Protein AF-A0A8T4QJV4-F1 (afdb_monomer)

Sequence (319 aa):
MGSGGEEVIKILFPRILDHLSESKKRIMLTYPFVKLFMAGNLEPSIFLDDLKSFEEDLIKKGISKQEIESIKNFAFKEATNRKVFAEINSFRQKSLNSPQDWKNYWRIVGKYDKTKWYEEKEIRVYRMPNVNASVLPIVISGIKELLDELGLDFDIRNFGTHPSIIQQVNLSTMTDGKLNTSKLFLIQFDEDWRKNEKGGKQHADVVIVNQYLADSDSFWGGTIFQYGGMAISVLNQRQRNLNFIKNVAKHETAHLLGLGYHHDQINVRGYPSVRDCLTFHRCSSLIICQRCRDAIVAFWEGIQEGTGKRFFKRIRIIK

pLDDT: mean 74.78, std 21.53, range [27.23, 98.56]

Radius of gyration: 20.33 Å; Cα contacts (8 Å, |Δi|>4): 450; chains: 1; bounding box: 49×49×57 Å

Nearest PDB structures (foldseek):
  3udu-assembly2_C  TM=4.451E-01  e=4.849E+00  Campylobacter jejuni
  5suo-assembly1_A  TM=3.380E-01  e=1.490E+00  Streptococcus pneumoniae
  1efa-assembly1_B  TM=4.034E-01  e=3.272E+00  Escherichia coli

Secondary structure (DSSP, 8-state):
--SHHHHHHHHH-HHHHTTS-HHHHHHHTTSHHHHHHH-TT--GGGHHHHHHHHHHHHHHTT--HHHHHHHHHHHHHHHT-HHHHHHHHHHHHHHTS-HHHHHHHHHHHHHH-S--GGGGTEEEEEE-TTS-TTHHHHHHHHHHHHHHHHTB--EEEEEES-HHHHHHHHHHB-TTS-B-HHHHHHHHHH-GGG-GGGT----EEEEEESS-BTTBTT-SEEEEGGGTEEEEE-TGGGGG-HHHHHHHHHHHHHHHTT--S-GGG---TT----TT-TTSTT---SPPPHHHHHHHHHHHHHHHHHH----BPP-----

Structure (mmCIF, N/CA/C/O backbone):
data_AF-A0A8T4QJV4-F1
#
_entry.id   AF-A0A8T4QJV4-F1
#
loop_
_atom_site.group_PDB
_atom_site.id
_atom_site.type_symbol
_atom_site.label_atom_id
_atom_site.label_alt_id
_atom_site.label_comp_id
_atom_site.label_asym_id
_atom_site.label_entity_id
_atom_site.label_seq_id
_atom_site.pdbx_PDB_ins_code
_atom_site.Cartn_x
_atom_site.Cartn_y
_atom_site.Cartn_z
_atom_site.occupancy
_atom_site.B_iso_or_equiv
_atom_site.auth_seq_id
_atom_site.auth_comp_id
_atom_site.auth_asym_id
_atom_site.auth_atom_id
_atom_site.pdbx_PDB_model_num
ATOM 1 N N . MET A 1 1 ? -21.610 11.963 23.843 1.00 27.23 1 MET A N 1
ATOM 2 C CA . MET A 1 1 ? -21.027 11.257 22.682 1.00 27.23 1 MET A CA 1
ATOM 3 C C . MET A 1 1 ? -19.811 10.477 23.157 1.00 27.23 1 MET A C 1
ATOM 5 O O . MET A 1 1 ? -18.711 11.007 23.180 1.00 27.23 1 MET A O 1
ATOM 9 N N . GLY A 1 2 ? -20.017 9.266 23.657 1.00 41.88 2 GLY A N 1
ATOM 10 C CA . GLY A 1 2 ? -18.959 8.440 24.229 1.00 41.88 2 GLY A CA 1
ATOM 11 C C . GLY A 1 2 ? -19.473 7.015 24.329 1.00 41.88 2 GLY A C 1
ATOM 12 O O . GLY A 1 2 ? -20.570 6.815 24.836 1.00 41.88 2 GLY A O 1
ATOM 13 N N . SER A 1 3 ? -18.731 6.077 23.754 1.00 33.53 3 SER A N 1
ATOM 14 C CA . SER A 1 3 ? -18.904 4.631 23.966 1.00 33.53 3 SER A CA 1
ATOM 15 C C . SER A 1 3 ? -17.850 3.847 23.192 1.00 33.53 3 SER A C 1
ATOM 17 O O . SER A 1 3 ? -17.381 2.814 23.646 1.00 33.53 3 SER A O 1
ATOM 19 N N . GLY A 1 4 ? -17.416 4.369 22.045 1.00 32.44 4 GLY A N 1
ATOM 20 C CA . GLY A 1 4 ? -16.658 3.558 21.109 1.00 32.44 4 GLY A CA 1
ATOM 21 C C . GLY A 1 4 ? -15.177 3.341 21.415 1.00 32.44 4 GLY A C 1
ATOM 22 O O . GLY A 1 4 ? -14.707 2.206 21.442 1.00 32.44 4 GLY A O 1
ATOM 23 N N . GLY A 1 5 ? -14.439 4.418 21.689 1.00 34.28 5 GLY A N 1
ATOM 24 C CA . GLY A 1 5 ? -13.052 4.290 22.136 1.00 34.28 5 GLY A CA 1
ATOM 25 C C . GLY A 1 5 ? -12.958 3.527 23.458 1.00 34.28 5 GLY A C 1
ATOM 26 O O . GLY A 1 5 ? -11.962 2.867 23.729 1.00 34.28 5 GLY A O 1
ATOM 27 N N . GLU A 1 6 ? -13.983 3.664 24.309 1.00 39.22 6 GLU A N 1
ATOM 28 C CA . GLU A 1 6 ? -13.947 3.178 25.689 1.00 39.22 6 GLU A CA 1
ATOM 29 C C . GLU A 1 6 ? -13.985 1.658 25.695 1.00 39.22 6 GLU A C 1
ATOM 31 O O . GLU A 1 6 ? -13.280 1.022 26.463 1.00 39.22 6 GLU A O 1
ATOM 36 N N . GLU A 1 7 ? -14.722 1.088 24.748 1.00 39.59 7 GLU A N 1
ATOM 37 C CA . GLU A 1 7 ? -14.760 -0.334 24.450 1.00 39.59 7 GLU A CA 1
ATOM 38 C C . GLU A 1 7 ? -13.411 -0.845 23.910 1.00 39.59 7 GLU A C 1
ATOM 40 O O . GLU A 1 7 ? -12.923 -1.871 24.373 1.00 39.59 7 GLU A O 1
ATOM 45 N N . VAL A 1 8 ? -12.740 -0.089 23.027 1.00 38.44 8 VAL A N 1
ATOM 46 C CA . VAL A 1 8 ? -11.396 -0.432 22.516 1.00 38.44 8 VAL A CA 1
ATOM 47 C C . VAL A 1 8 ? -10.374 -0.462 23.651 1.00 38.44 8 VAL A C 1
ATOM 49 O O . VAL A 1 8 ? -9.638 -1.432 23.793 1.00 38.44 8 VAL A O 1
ATOM 52 N N . ILE A 1 9 ? -10.336 0.567 24.500 1.00 41.91 9 ILE A N 1
ATOM 53 C CA . ILE A 1 9 ? -9.366 0.636 25.601 1.00 41.91 9 ILE A CA 1
ATOM 54 C C . ILE A 1 9 ? -9.730 -0.343 26.729 1.00 41.91 9 ILE A C 1
ATOM 56 O O . ILE A 1 9 ? -8.827 -0.926 27.316 1.00 41.91 9 ILE A O 1
ATOM 60 N N . LYS A 1 10 ? -11.016 -0.616 26.996 1.00 45.62 10 LYS A N 1
ATOM 61 C CA . LYS A 1 10 ? -11.434 -1.668 27.947 1.00 45.62 10 LYS A CA 1
ATOM 62 C C . LYS A 1 10 ? -11.006 -3.062 27.488 1.00 45.62 10 LYS A C 1
ATOM 64 O O . LYS A 1 10 ? -10.631 -3.880 28.323 1.00 45.62 10 LYS A O 1
ATOM 69 N N . ILE A 1 11 ? -11.029 -3.319 26.180 1.00 41.19 11 ILE A N 1
ATOM 70 C CA . ILE A 1 11 ? -10.610 -4.597 25.591 1.00 41.19 11 ILE A CA 1
ATOM 71 C C . ILE A 1 11 ? -9.079 -4.707 25.517 1.00 41.19 11 ILE A C 1
ATOM 73 O O . ILE A 1 11 ? -8.532 -5.762 25.832 1.00 41.19 11 ILE A O 1
ATOM 77 N N . LEU A 1 12 ? -8.382 -3.635 25.126 1.00 37.91 12 LEU A N 1
ATOM 78 C CA . LEU A 1 12 ? -6.926 -3.639 24.943 1.00 37.91 12 LEU A CA 1
ATOM 79 C C . LEU A 1 12 ? -6.149 -3.442 26.258 1.00 37.91 12 LEU A C 1
ATOM 81 O O . LEU A 1 12 ? -5.058 -3.985 26.410 1.00 37.91 12 LEU A O 1
ATOM 85 N N . PHE A 1 13 ? -6.696 -2.678 27.210 1.00 44.25 13 PHE A N 1
ATOM 86 C CA . PHE A 1 13 ? -5.991 -2.189 28.402 1.00 44.25 13 PHE A CA 1
ATOM 87 C C . PHE A 1 13 ? -6.890 -2.083 29.651 1.00 44.25 13 PHE A C 1
ATOM 89 O O . PHE A 1 13 ? -7.001 -1.002 30.243 1.00 44.25 13 PHE A O 1
ATOM 96 N N . PRO A 1 14 ? -7.501 -3.189 30.114 1.00 40.31 14 PRO A N 1
ATOM 97 C CA . PRO A 1 14 ? -8.454 -3.158 31.227 1.00 40.31 14 PRO A CA 1
ATOM 98 C C . PRO A 1 14 ? -7.870 -2.539 32.508 1.00 40.31 14 PRO A C 1
ATOM 100 O O . PRO A 1 14 ? -8.552 -1.778 33.177 1.00 40.31 14 PRO A O 1
ATOM 103 N N . ARG A 1 15 ? -6.579 -2.764 32.796 1.00 37.25 15 ARG A N 1
ATOM 104 C CA . ARG A 1 15 ? -5.907 -2.260 34.010 1.00 37.25 15 ARG A CA 1
ATOM 105 C C . ARG A 1 15 ? -5.443 -0.804 33.938 1.00 37.25 15 ARG A C 1
ATOM 107 O O . ARG A 1 15 ? -5.242 -0.180 34.972 1.00 37.25 15 ARG A O 1
ATOM 114 N N . ILE A 1 16 ? -5.239 -0.256 32.738 1.00 39.28 16 ILE A N 1
ATOM 115 C CA . ILE A 1 16 ? -4.759 1.129 32.578 1.00 39.28 16 ILE A CA 1
ATOM 116 C C . ILE A 1 16 ? -5.891 2.110 32.894 1.00 39.28 16 ILE A C 1
ATOM 118 O O . ILE A 1 16 ? -5.658 3.158 33.490 1.00 39.28 16 ILE A O 1
ATOM 122 N N . LEU A 1 17 ? -7.131 1.753 32.550 1.00 42.84 17 LEU A N 1
ATOM 123 C CA . LEU A 1 17 ? -8.303 2.582 32.822 1.00 42.84 17 LEU A CA 1
ATOM 124 C C . LEU A 1 17 ? -8.592 2.725 34.319 1.00 42.84 17 LEU A C 1
ATOM 126 O O . LEU A 1 17 ? -9.020 3.797 34.742 1.00 42.84 17 LEU A O 1
ATOM 130 N N . ASP A 1 18 ? -8.312 1.702 35.121 1.00 45.84 18 ASP A N 1
ATOM 131 C CA . ASP A 1 18 ? -8.592 1.708 36.563 1.00 45.84 18 ASP A CA 1
ATOM 132 C C . ASP A 1 18 ? -7.780 2.765 37.335 1.00 45.84 18 ASP A C 1
ATOM 134 O O . ASP A 1 18 ? -8.166 3.178 38.427 1.00 45.84 18 ASP A O 1
ATOM 138 N N . HIS A 1 19 ? -6.686 3.261 36.749 1.00 42.41 19 HIS A N 1
ATOM 139 C CA . HIS A 1 19 ? -5.794 4.248 37.364 1.00 42.41 19 HIS A CA 1
ATOM 140 C C . HIS A 1 19 ? -5.949 5.673 36.807 1.00 42.41 19 HIS A C 1
ATOM 142 O O . HIS A 1 19 ? -5.195 6.573 37.183 1.00 42.41 19 HIS A O 1
ATOM 148 N N . LEU A 1 20 ? -6.915 5.907 35.914 1.00 41.66 20 LEU A N 1
ATOM 149 C CA . LEU A 1 20 ? -7.107 7.195 35.245 1.00 41.66 20 LEU A CA 1
ATOM 150 C C . LEU A 1 20 ? -8.346 7.928 35.756 1.00 41.66 20 LEU A C 1
ATOM 152 O O . LEU A 1 20 ? -9.411 7.341 35.932 1.00 41.66 20 LEU A O 1
ATOM 156 N N . SER A 1 21 ? -8.234 9.250 35.912 1.00 47.19 21 SER A N 1
ATOM 157 C CA . SER A 1 21 ? -9.405 10.106 36.118 1.00 47.19 21 SER A CA 1
ATOM 158 C C . SER A 1 21 ? -10.305 10.096 34.877 1.00 47.19 21 SER A C 1
ATOM 160 O O . SER A 1 21 ? -9.827 9.942 33.751 1.00 47.19 21 SER A O 1
ATOM 162 N N . GLU A 1 22 ? -11.607 10.324 35.052 1.00 49.34 22 GLU A N 1
ATOM 163 C CA . GLU A 1 22 ? -12.582 10.347 33.946 1.00 49.34 22 GLU A CA 1
ATOM 164 C C . GLU A 1 22 ? -12.233 11.356 32.837 1.00 49.34 22 GLU A C 1
ATOM 166 O O . GLU A 1 22 ? -12.450 11.096 31.652 1.00 49.34 22 GLU A O 1
ATOM 171 N N . SER A 1 23 ? -11.602 12.477 33.195 1.00 42.69 23 SER A N 1
ATOM 172 C CA . SER A 1 23 ? -11.056 13.444 32.237 1.00 42.69 23 SER A CA 1
ATOM 173 C C . SER A 1 23 ? -9.917 12.862 31.388 1.00 42.69 23 SER A C 1
ATOM 175 O O . SER A 1 23 ? -9.906 13.037 30.171 1.00 42.69 23 SER A O 1
ATOM 177 N N . LYS A 1 24 ? -8.994 12.103 31.995 1.00 46.38 24 LYS A N 1
ATOM 178 C CA . LYS A 1 24 ? -7.866 11.456 31.303 1.00 46.38 24 LYS A CA 1
ATOM 179 C C . LYS A 1 24 ? -8.316 10.283 30.437 1.00 46.38 24 LYS A C 1
ATOM 181 O O . LYS A 1 24 ? -7.809 10.127 29.327 1.00 46.38 24 LYS A O 1
ATOM 186 N N . LYS A 1 25 ? -9.316 9.515 30.889 1.00 50.84 25 LYS A N 1
ATOM 187 C CA . LYS A 1 25 ? -9.970 8.484 30.070 1.00 50.84 25 LYS A CA 1
ATOM 188 C C . LYS A 1 25 ? -10.553 9.106 28.808 1.00 50.84 25 LYS A C 1
ATOM 190 O O . LYS A 1 25 ? -10.167 8.711 27.717 1.00 50.84 25 LYS A O 1
ATOM 195 N N . ARG A 1 26 ? -11.390 10.146 28.927 1.00 47.00 26 ARG A N 1
ATOM 196 C CA . ARG A 1 26 ? -11.999 10.829 27.767 1.00 47.00 26 ARG A CA 1
ATOM 197 C C . ARG A 1 26 ? -10.986 11.315 26.729 1.00 47.00 26 ARG A C 1
ATOM 199 O O . ARG A 1 26 ? -11.329 11.318 25.555 1.00 47.00 26 ARG A O 1
ATOM 206 N N . ILE A 1 27 ? -9.766 11.673 27.129 1.00 42.16 27 ILE A N 1
ATOM 207 C CA . ILE A 1 27 ? -8.737 12.189 26.213 1.00 42.16 27 ILE A CA 1
ATOM 208 C C . ILE A 1 27 ? -7.831 11.080 25.642 1.00 42.16 27 ILE A C 1
ATOM 210 O O . ILE A 1 27 ? -7.452 11.136 24.476 1.00 42.16 27 ILE A O 1
ATOM 214 N N . MET A 1 28 ? -7.553 9.997 26.376 1.00 46.62 28 MET A N 1
ATOM 215 C CA . MET A 1 28 ? -6.925 8.806 25.768 1.00 46.62 28 MET A CA 1
ATOM 216 C C . MET A 1 28 ? -7.797 8.193 24.662 1.00 46.62 28 MET A C 1
ATOM 218 O O . MET A 1 28 ? -7.296 7.614 23.698 1.00 46.62 28 MET A O 1
ATOM 222 N N . LEU A 1 29 ? -9.111 8.373 24.785 1.00 44.97 29 LEU A N 1
ATOM 223 C CA . LEU A 1 29 ? -10.125 7.920 23.841 1.00 44.97 29 LEU A CA 1
ATOM 224 C C . LEU A 1 29 ? -10.244 8.798 22.584 1.00 44.97 29 LEU A C 1
ATOM 226 O O . LEU A 1 29 ? -10.903 8.387 21.629 1.00 44.97 29 LEU A O 1
ATOM 230 N N . THR A 1 30 ? -9.615 9.982 22.547 1.00 42.38 30 THR A N 1
ATOM 231 C CA . THR A 1 30 ? -9.747 10.951 21.442 1.00 42.38 30 THR A CA 1
ATOM 232 C C . THR A 1 30 ? -8.680 10.852 20.357 1.00 42.38 30 THR A C 1
ATOM 234 O O . THR A 1 30 ? -8.584 11.772 19.547 1.00 42.38 30 THR A O 1
ATOM 237 N N . TYR A 1 31 ? -8.044 9.677 20.202 1.00 42.88 31 TYR A N 1
ATOM 238 C CA . TYR A 1 31 ? -7.554 9.149 18.909 1.00 42.88 31 TYR A CA 1
ATOM 239 C C . TYR A 1 31 ? -6.035 9.164 18.566 1.00 42.88 31 TYR A C 1
ATOM 241 O O . TYR A 1 31 ? -5.654 8.357 17.719 1.00 42.88 31 TYR A O 1
ATOM 249 N N . PRO A 1 32 ? -5.110 9.920 19.196 1.00 41.62 32 PRO A N 1
ATOM 250 C CA . PRO A 1 32 ? -3.676 9.813 18.852 1.00 41.62 32 PRO A CA 1
ATOM 251 C C . PRO A 1 32 ? -2.944 8.668 19.562 1.00 41.62 32 PRO A C 1
ATOM 253 O O . PRO A 1 32 ? -1.954 8.141 19.065 1.00 41.62 32 PRO A O 1
ATOM 256 N N . PHE A 1 33 ? -3.435 8.242 20.722 1.00 40.72 33 PHE A N 1
ATOM 257 C CA . PHE A 1 33 ? -2.772 7.215 21.526 1.00 40.72 33 PHE A CA 1
ATOM 258 C C . PHE A 1 33 ? -2.895 5.815 20.938 1.00 40.72 33 PHE A C 1
ATOM 260 O O . PHE A 1 33 ? -1.927 5.065 20.899 1.00 40.72 33 PHE A O 1
ATOM 267 N N . VAL A 1 34 ? -4.074 5.481 20.416 1.00 41.53 34 VAL A N 1
ATOM 268 C CA . VAL A 1 34 ? -4.286 4.225 19.689 1.00 41.53 34 VAL A CA 1
ATOM 269 C C . VAL A 1 34 ? -3.407 4.193 18.431 1.00 41.53 34 VAL A C 1
ATOM 271 O O . VAL A 1 34 ? -2.827 3.153 18.146 1.00 41.53 34 VAL A O 1
ATOM 274 N N . LYS A 1 35 ? -3.184 5.333 17.751 1.00 40.78 35 LYS A N 1
ATOM 275 C CA . LYS A 1 35 ? -2.203 5.440 16.654 1.00 40.78 35 LYS A CA 1
ATOM 276 C C . LYS A 1 35 ? -0.762 5.171 17.118 1.00 40.78 35 LYS A C 1
ATOM 278 O O . LYS A 1 35 ? -0.072 4.404 16.459 1.00 40.78 35 LYS A O 1
ATOM 283 N N . LEU A 1 36 ? -0.334 5.727 18.256 1.00 39.09 36 LEU A N 1
ATOM 284 C CA . LEU A 1 36 ? 0.961 5.435 18.905 1.00 39.09 36 LEU A CA 1
ATOM 285 C C . LEU A 1 36 ? 1.156 3.927 19.159 1.00 39.09 36 LEU A C 1
ATOM 287 O O . LEU A 1 36 ? 2.241 3.395 18.940 1.00 39.09 36 LEU A O 1
ATOM 291 N N . PHE A 1 37 ? 0.088 3.225 19.547 1.00 40.31 37 PHE A N 1
ATOM 292 C CA . PHE A 1 37 ? 0.097 1.773 19.764 1.00 40.31 37 PHE A CA 1
ATOM 293 C C . PHE A 1 37 ? 0.002 0.942 18.472 1.00 40.31 37 PHE A C 1
ATOM 295 O O . PHE A 1 37 ? 0.541 -0.162 18.414 1.00 40.31 37 PHE A O 1
ATOM 302 N N . MET A 1 38 ? -0.646 1.462 17.425 1.00 37.69 38 MET A N 1
ATOM 303 C CA . MET A 1 38 ? -0.786 0.817 16.110 1.00 37.69 38 MET A CA 1
ATOM 304 C C . MET A 1 38 ? 0.443 0.987 15.209 1.00 37.69 38 MET A C 1
ATOM 306 O O . MET A 1 38 ? 0.649 0.190 14.296 1.00 37.69 38 MET A O 1
ATOM 310 N N . ALA A 1 39 ? 1.239 2.031 15.434 1.00 39.69 39 ALA A N 1
ATOM 311 C CA . ALA A 1 39 ? 2.269 2.481 14.508 1.00 39.69 39 ALA A CA 1
ATOM 312 C C . ALA A 1 39 ? 3.554 1.656 14.504 1.00 39.69 39 ALA A C 1
ATOM 314 O O . ALA A 1 39 ? 4.356 1.880 13.610 1.00 39.69 39 ALA A O 1
ATOM 315 N N . GLY A 1 40 ? 3.743 0.739 15.460 1.00 34.94 40 GLY A N 1
ATOM 316 C CA . GLY A 1 40 ? 4.593 -0.459 15.412 1.00 34.94 40 GLY A CA 1
ATOM 317 C C . GLY A 1 40 ? 6.046 -0.410 14.906 1.00 34.94 40 GLY A C 1
ATOM 318 O O . GLY A 1 40 ? 6.664 -1.460 15.012 1.00 34.94 40 GLY A O 1
ATOM 319 N N . ASN A 1 41 ? 6.545 0.707 14.363 1.00 36.88 41 ASN A N 1
ATOM 320 C CA . ASN A 1 41 ? 7.837 0.954 13.704 1.00 36.88 41 ASN A CA 1
ATOM 321 C C . ASN A 1 41 ? 8.003 2.403 13.163 1.00 36.88 41 ASN A C 1
ATOM 323 O O . ASN A 1 41 ? 9.059 2.702 12.618 1.00 36.88 41 ASN A O 1
ATOM 327 N N . LEU A 1 42 ? 7.018 3.311 13.258 1.00 36.38 42 LEU A N 1
ATOM 328 C CA . LEU A 1 42 ? 7.225 4.704 12.821 1.00 36.38 42 LEU A CA 1
ATOM 329 C C . LEU A 1 42 ? 8.249 5.420 13.721 1.00 36.38 42 LEU A C 1
ATOM 331 O O . LEU A 1 42 ? 8.171 5.332 14.950 1.00 36.38 42 LEU A O 1
ATOM 335 N N . GLU A 1 43 ? 9.187 6.152 13.109 1.00 34.75 43 GLU A N 1
ATOM 336 C CA . GLU A 1 43 ? 10.074 7.062 13.834 1.00 34.75 43 GLU A CA 1
ATOM 337 C C . GLU A 1 43 ? 9.242 8.074 14.649 1.00 34.75 43 GLU A C 1
ATOM 339 O O . GLU A 1 43 ? 8.274 8.632 14.120 1.00 34.75 43 GLU A O 1
ATOM 344 N N . PRO A 1 44 ? 9.632 8.386 15.901 1.00 34.25 44 PRO A N 1
ATOM 345 C CA . PRO A 1 44 ? 8.981 9.396 16.744 1.00 34.25 44 PRO A CA 1
ATOM 346 C C . PRO A 1 44 ? 8.767 10.765 16.067 1.00 34.25 44 PRO A C 1
ATOM 348 O O . PRO A 1 44 ? 7.892 11.524 16.480 1.00 34.25 44 PRO A O 1
ATOM 351 N N . SER A 1 45 ? 9.543 11.071 15.024 1.00 34.84 45 SER A N 1
ATOM 352 C CA . SER A 1 45 ? 9.517 12.312 14.245 1.00 34.84 45 SER A CA 1
ATOM 353 C C . SER A 1 45 ? 8.201 12.534 13.483 1.00 34.84 45 SER A C 1
ATOM 355 O O . SER A 1 45 ? 7.692 13.653 13.482 1.00 34.84 45 SER A O 1
ATOM 357 N N . ILE A 1 46 ? 7.592 11.481 12.922 1.00 36.44 46 ILE A N 1
ATOM 358 C CA . ILE A 1 46 ? 6.338 11.555 12.137 1.00 36.44 46 ILE A CA 1
ATOM 359 C C . ILE A 1 46 ? 5.131 11.910 13.027 1.00 36.44 46 ILE A C 1
ATOM 361 O O . ILE A 1 46 ? 4.121 12.427 12.557 1.00 36.44 46 ILE A O 1
ATOM 365 N N . PHE A 1 47 ? 5.244 11.694 14.338 1.00 42.19 47 PHE A N 1
ATOM 366 C CA . PHE A 1 47 ? 4.168 11.946 15.297 1.00 42.19 47 PHE A CA 1
ATOM 367 C C . PHE A 1 47 ? 4.075 13.403 15.750 1.00 42.19 47 PHE A C 1
ATOM 369 O O . PHE A 1 47 ? 3.038 13.807 16.276 1.00 42.19 47 PHE A O 1
ATOM 376 N N . LEU A 1 48 ? 5.138 14.194 15.579 1.00 39.22 48 LEU A N 1
ATOM 377 C CA . LEU A 1 48 ? 5.186 15.566 16.086 1.00 39.22 48 LEU A CA 1
ATOM 378 C C . LEU A 1 48 ? 4.249 16.508 15.318 1.00 39.22 48 LEU A C 1
ATOM 380 O O . LEU A 1 48 ? 3.698 17.429 15.921 1.00 39.22 48 LEU A O 1
ATOM 384 N N . ASP A 1 49 ? 4.008 16.249 14.033 1.00 40.44 49 ASP A N 1
ATOM 385 C CA . ASP A 1 49 ? 3.100 17.062 13.216 1.00 40.44 49 ASP A CA 1
ATOM 386 C C . ASP A 1 49 ? 1.621 16.673 13.428 1.00 40.44 49 ASP A C 1
ATOM 388 O O . ASP A 1 49 ? 0.770 17.553 13.578 1.00 40.44 49 ASP A O 1
ATOM 392 N N . ASP A 1 50 ? 1.321 15.377 13.600 1.00 43.47 50 ASP A N 1
ATOM 393 C CA . ASP A 1 50 ? -0.008 14.879 14.015 1.00 43.47 50 ASP A CA 1
ATOM 394 C C . ASP A 1 50 ? -0.397 15.399 15.420 1.00 43.47 50 ASP A C 1
ATOM 396 O O . ASP A 1 50 ? -1.566 15.693 15.693 1.00 43.47 50 ASP A O 1
ATOM 400 N N . LEU A 1 51 ? 0.587 15.556 16.316 1.00 47.28 51 LEU A N 1
ATOM 401 C CA . LEU A 1 51 ? 0.401 16.134 17.650 1.00 47.28 51 LEU A CA 1
ATOM 402 C C . LEU A 1 51 ? 0.044 17.623 17.604 1.00 47.28 51 LEU A C 1
ATOM 404 O O . LEU A 1 51 ? -0.778 18.052 18.410 1.00 47.28 51 LEU A O 1
ATOM 408 N N . LYS A 1 52 ? 0.593 18.400 16.660 1.00 52.06 52 LYS A N 1
ATOM 409 C CA . LYS A 1 52 ? 0.256 19.828 16.509 1.00 52.06 52 LYS A CA 1
ATOM 410 C C . LYS A 1 52 ? -1.182 20.033 16.048 1.00 52.06 52 LYS A C 1
ATOM 412 O O . LYS A 1 52 ? -1.912 20.809 16.658 1.00 52.06 52 LYS A O 1
ATOM 417 N N . SER A 1 53 ? -1.618 19.291 15.029 1.00 48.94 53 SER A N 1
ATOM 418 C CA . SER A 1 53 ? -3.014 19.342 14.569 1.00 48.94 53 SER A CA 1
ATOM 419 C C . SER A 1 53 ? -3.990 18.937 15.687 1.00 48.94 53 SER A C 1
ATOM 421 O O . SER A 1 53 ? -5.045 19.547 15.868 1.00 48.94 53 SER A O 1
ATOM 423 N N . PHE A 1 54 ? -3.608 17.956 16.512 1.00 52.28 54 PHE A N 1
ATOM 424 C CA . PHE A 1 54 ? -4.387 17.536 17.676 1.00 52.28 54 PHE A CA 1
ATOM 425 C C . PHE A 1 54 ? -4.396 18.566 18.816 1.00 52.28 54 PHE A C 1
ATOM 427 O O . PHE A 1 54 ? -5.440 18.777 19.434 1.00 52.28 54 PHE A O 1
ATOM 434 N N . GLU A 1 55 ? -3.265 19.218 19.094 1.00 57.38 55 GLU A N 1
ATOM 435 C CA . GLU A 1 55 ? -3.170 20.325 20.051 1.00 57.38 55 GLU A CA 1
ATOM 436 C C . GLU A 1 55 ? -4.137 21.449 19.679 1.00 57.38 55 GLU A C 1
ATOM 438 O O . GLU A 1 55 ? -4.904 21.909 20.525 1.00 57.38 55 GLU A O 1
ATOM 443 N N . GLU A 1 56 ? -4.166 21.836 18.405 1.00 58.75 56 GLU A N 1
ATOM 444 C CA . GLU A 1 56 ? -5.091 22.848 17.896 1.00 58.75 56 GLU A CA 1
ATOM 445 C C . GLU A 1 56 ? -6.557 22.435 18.079 1.00 58.75 56 GLU A C 1
ATOM 447 O O . GLU A 1 56 ? -7.384 23.241 18.511 1.00 58.75 56 GLU A O 1
ATOM 452 N N . ASP A 1 57 ? -6.888 21.171 17.815 1.00 49.34 57 ASP A N 1
ATOM 453 C CA . ASP A 1 57 ? -8.238 20.629 17.989 1.00 49.34 57 ASP A CA 1
ATOM 454 C C . ASP A 1 57 ? -8.675 20.524 19.458 1.00 49.34 57 ASP A C 1
ATOM 456 O O . ASP A 1 57 ? -9.851 20.727 19.776 1.00 49.34 57 ASP A O 1
ATOM 460 N N . LEU A 1 58 ? -7.753 20.213 20.374 1.00 49.16 58 LEU A N 1
ATOM 461 C CA . LEU A 1 58 ? -8.026 20.187 21.812 1.00 49.16 58 LEU A CA 1
ATOM 462 C C . LEU A 1 58 ? -8.190 21.598 22.384 1.00 49.16 58 LEU A C 1
ATOM 464 O O . LEU A 1 58 ? -9.097 21.819 23.189 1.00 49.16 58 LEU A O 1
ATOM 468 N N . ILE A 1 59 ? -7.386 22.556 21.916 1.00 65.25 59 ILE A N 1
ATOM 469 C CA . ILE A 1 59 ? -7.532 23.975 22.265 1.00 65.25 59 ILE A CA 1
ATOM 470 C C . ILE A 1 59 ? -8.895 24.494 21.790 1.00 65.25 59 ILE A C 1
ATOM 472 O O . ILE A 1 59 ? -9.615 25.119 22.568 1.00 65.25 59 ILE A O 1
ATOM 476 N N . LYS A 1 60 ? -9.313 24.165 20.558 1.00 62.56 60 LYS A N 1
ATOM 477 C CA . LYS A 1 60 ? -10.660 24.496 20.043 1.00 62.56 60 LYS A CA 1
ATOM 478 C C . LYS A 1 60 ? -11.789 23.891 20.884 1.00 62.56 60 LYS A C 1
ATOM 480 O O . LYS A 1 60 ? -12.885 24.440 20.919 1.00 62.56 60 LYS A O 1
ATOM 485 N N . LYS A 1 61 ? -11.531 22.775 21.572 1.00 51.25 61 LYS A N 1
ATOM 486 C CA . LYS A 1 61 ? -12.474 22.106 22.486 1.00 51.25 61 LYS A CA 1
ATOM 487 C C . LYS A 1 61 ? -12.387 22.610 23.930 1.00 51.25 61 LYS A C 1
ATOM 489 O O . LYS A 1 61 ? -13.021 22.025 24.805 1.00 51.25 61 LYS A O 1
ATOM 494 N N . GLY A 1 62 ? -11.635 23.683 24.176 1.00 58.88 62 GLY A N 1
ATOM 495 C CA . GLY A 1 62 ? -11.528 24.328 25.483 1.00 58.88 62 GLY A CA 1
ATOM 496 C C . GLY A 1 62 ? -10.586 23.631 26.464 1.00 58.88 62 GLY A C 1
ATOM 497 O O . GLY A 1 62 ? -10.613 23.959 27.645 1.00 58.88 62 GLY A O 1
ATOM 498 N N . ILE A 1 63 ? -9.760 22.683 26.006 1.00 54.19 63 ILE A N 1
ATOM 499 C CA . ILE A 1 63 ? -8.722 22.069 26.843 1.00 54.19 63 ILE A CA 1
ATOM 500 C C . ILE A 1 63 ? -7.537 23.035 26.928 1.00 54.19 63 ILE A C 1
ATOM 502 O O . ILE A 1 63 ? -7.052 23.535 25.909 1.00 54.19 63 ILE A O 1
ATOM 506 N N . SER A 1 64 ? -7.046 23.294 28.138 1.00 67.69 64 SER A N 1
ATOM 507 C CA . SER A 1 64 ? -5.921 24.209 28.329 1.00 67.69 64 SER A CA 1
ATOM 508 C C . SER A 1 64 ? -4.606 23.618 27.807 1.00 67.69 64 SER A C 1
ATOM 510 O O . SER A 1 64 ? -4.375 22.409 27.859 1.00 67.69 64 SER A O 1
ATOM 512 N N . LYS A 1 65 ? -3.676 24.475 27.362 1.00 70.56 65 LYS A N 1
ATOM 513 C CA . LYS A 1 65 ? -2.329 24.038 26.944 1.00 70.56 65 LYS A CA 1
ATOM 514 C C . LYS A 1 65 ? -1.591 23.253 28.036 1.00 70.56 65 LYS A C 1
ATOM 516 O O . LYS A 1 65 ? -0.888 22.299 27.727 1.00 70.56 65 LYS A O 1
ATOM 521 N N . GLN A 1 66 ? -1.773 23.625 29.305 1.00 69.81 66 GLN A N 1
ATOM 522 C CA . GLN A 1 66 ? -1.190 22.907 30.444 1.00 69.81 66 GLN A CA 1
ATOM 523 C C . GLN A 1 66 ? -1.760 21.495 30.601 1.00 69.81 66 GLN A C 1
ATOM 525 O O . GLN A 1 66 ? -1.005 20.562 30.872 1.00 69.81 66 GLN A O 1
ATOM 530 N N . GLU A 1 67 ? -3.065 21.310 30.393 1.00 52.56 67 GLU A N 1
ATOM 531 C CA . GLU A 1 67 ? -3.669 19.976 30.385 1.00 52.56 67 GLU A CA 1
ATOM 532 C C . GLU A 1 67 ? -3.161 19.140 29.210 1.00 52.56 67 GLU A C 1
ATOM 534 O O . GLU A 1 67 ? -2.814 17.977 29.408 1.00 52.56 67 GLU A O 1
ATOM 539 N N . ILE A 1 68 ? -3.038 19.725 28.014 1.00 55.97 68 ILE A N 1
ATOM 540 C CA . ILE A 1 68 ? -2.503 19.017 26.841 1.00 55.97 68 ILE A CA 1
ATOM 541 C C . ILE A 1 68 ? -1.059 18.563 27.086 1.00 55.97 68 ILE A C 1
ATOM 543 O O . ILE A 1 68 ? -0.722 17.405 26.840 1.00 55.97 68 ILE A O 1
ATOM 547 N N . GLU A 1 69 ? -0.219 19.432 27.646 1.00 61.91 69 GLU A N 1
ATOM 548 C CA . GLU A 1 69 ? 1.177 19.110 27.942 1.00 61.91 69 GLU A CA 1
ATOM 549 C C . GLU A 1 69 ? 1.306 18.076 29.075 1.00 61.91 69 GLU A C 1
ATOM 551 O O . GLU A 1 69 ? 2.134 17.167 29.013 1.00 61.91 69 GLU A O 1
ATOM 556 N N . SER A 1 70 ? 0.432 18.130 30.086 1.00 55.44 70 SER A N 1
ATOM 557 C CA . SER A 1 70 ? 0.338 17.089 31.120 1.00 55.44 70 SER A CA 1
ATOM 558 C C . SER A 1 70 ? -0.015 15.724 30.521 1.00 55.44 70 SER A C 1
ATOM 560 O O . SER A 1 70 ? 0.562 14.700 30.896 1.00 55.44 70 SER A O 1
ATOM 562 N N . ILE A 1 71 ? -0.924 15.707 29.545 1.00 52.81 71 ILE A N 1
ATOM 563 C CA . ILE A 1 71 ? -1.356 14.495 28.848 1.00 52.81 71 ILE A CA 1
ATOM 564 C C . ILE A 1 71 ? -0.248 13.952 27.957 1.00 52.81 71 ILE A C 1
ATOM 566 O O . ILE A 1 71 ? -0.022 12.748 27.989 1.00 52.81 71 ILE A O 1
ATOM 570 N N . LYS A 1 72 ? 0.478 14.802 27.221 1.00 55.69 72 LYS A N 1
ATOM 571 C CA . LYS A 1 72 ? 1.644 14.394 26.419 1.00 55.69 72 LYS A CA 1
ATOM 572 C C . LYS A 1 72 ? 2.739 13.786 27.287 1.00 55.69 72 LYS A C 1
ATOM 574 O O . LYS A 1 72 ? 3.259 12.724 26.962 1.00 55.69 72 LYS A O 1
ATOM 579 N N . ASN A 1 73 ? 3.034 14.398 28.429 1.00 56.62 73 ASN A N 1
ATOM 580 C CA . ASN A 1 73 ? 4.033 13.875 29.357 1.00 56.62 73 ASN A CA 1
ATOM 581 C C . ASN A 1 73 ? 3.601 12.546 29.985 1.00 56.62 73 ASN A C 1
ATOM 583 O O . ASN A 1 73 ? 4.405 11.620 30.086 1.00 56.62 73 ASN A O 1
ATOM 587 N N . PHE A 1 74 ? 2.323 12.410 30.348 1.00 54.78 74 PHE A N 1
ATOM 588 C CA . PHE A 1 74 ? 1.766 11.131 30.782 1.00 54.78 74 PHE A CA 1
ATOM 589 C C . PHE A 1 74 ? 1.815 10.086 29.655 1.00 54.78 74 PHE A C 1
ATOM 591 O O . PHE A 1 74 ? 2.230 8.956 29.892 1.00 54.78 74 PHE A O 1
ATOM 598 N N . ALA A 1 75 ? 1.481 10.482 28.423 1.00 50.53 75 ALA A N 1
ATOM 599 C CA . ALA A 1 75 ? 1.535 9.640 27.234 1.00 50.53 75 ALA A CA 1
ATOM 600 C C . ALA A 1 75 ? 2.901 9.029 27.034 1.00 50.53 75 ALA A C 1
ATOM 602 O O . ALA A 1 75 ? 3.056 7.822 26.893 1.00 50.53 75 ALA A O 1
ATOM 603 N N . PHE A 1 76 ? 3.884 9.917 27.026 1.00 49.28 76 PHE A N 1
ATOM 604 C CA . PHE A 1 76 ? 5.261 9.602 26.769 1.00 49.28 76 PHE A CA 1
ATOM 605 C C . PHE A 1 76 ? 5.809 8.722 27.888 1.00 49.28 76 PHE A C 1
ATOM 607 O O . PHE A 1 76 ? 6.447 7.709 27.617 1.00 49.28 76 PHE A O 1
ATOM 614 N N . LYS A 1 77 ? 5.486 9.038 29.147 1.00 53.84 77 LYS A N 1
ATOM 615 C CA . LYS A 1 77 ? 5.871 8.238 30.313 1.00 53.84 77 LYS A CA 1
ATOM 616 C C . LYS A 1 77 ? 5.274 6.828 30.287 1.00 53.84 77 LYS A C 1
ATOM 618 O O . LYS A 1 77 ? 5.991 5.876 30.571 1.00 53.84 77 LYS A O 1
ATOM 623 N N . GLU A 1 78 ? 4.004 6.671 29.921 1.00 50.00 78 GLU A N 1
ATOM 624 C CA . GLU A 1 78 ? 3.367 5.351 29.815 1.00 50.00 78 GLU A CA 1
ATOM 625 C C . GLU A 1 78 ? 3.824 4.580 28.566 1.00 50.00 78 GLU A C 1
ATOM 627 O O . GLU A 1 78 ? 4.072 3.380 28.642 1.00 50.00 78 GLU A O 1
ATOM 632 N N . ALA A 1 79 ? 4.027 5.254 27.430 1.00 45.56 79 ALA A N 1
ATOM 633 C CA . ALA A 1 79 ? 4.559 4.644 26.208 1.00 45.56 79 ALA A CA 1
ATOM 634 C C . ALA A 1 79 ? 6.017 4.175 26.371 1.00 45.56 79 ALA A C 1
ATOM 636 O O . ALA A 1 79 ? 6.423 3.189 25.758 1.00 45.56 79 ALA A O 1
ATOM 637 N N . THR A 1 80 ? 6.794 4.848 27.224 1.00 43.59 80 THR A N 1
ATOM 638 C CA . THR A 1 80 ? 8.172 4.466 27.585 1.00 43.59 80 THR A CA 1
ATOM 639 C C . THR A 1 80 ? 8.245 3.557 28.818 1.00 43.59 80 THR A C 1
ATOM 641 O O . THR A 1 80 ? 9.316 3.038 29.148 1.00 43.59 80 THR A O 1
ATOM 644 N N . ASN A 1 81 ? 7.115 3.289 29.483 1.00 47.41 81 ASN A N 1
ATOM 645 C CA . ASN A 1 81 ? 7.038 2.350 30.593 1.00 47.41 81 ASN A CA 1
ATOM 646 C C . ASN A 1 81 ? 7.185 0.919 30.058 1.00 47.41 81 ASN A C 1
ATOM 648 O O . ASN A 1 81 ? 6.267 0.347 29.468 1.00 47.41 81 ASN A O 1
ATOM 652 N N . ARG A 1 82 ? 8.353 0.312 30.304 1.00 43.53 82 ARG A N 1
ATOM 653 C CA . ARG A 1 82 ? 8.704 -1.039 29.830 1.00 43.53 82 ARG A CA 1
ATOM 654 C C . ARG A 1 82 ? 7.655 -2.105 30.160 1.00 43.53 82 ARG A C 1
ATOM 656 O O . ARG A 1 82 ? 7.516 -3.051 29.392 1.00 43.53 82 ARG A O 1
ATOM 663 N N . LYS A 1 83 ? 6.920 -1.971 31.270 1.00 42.69 83 LYS A N 1
ATOM 664 C CA . LYS A 1 83 ? 5.883 -2.933 31.675 1.00 42.69 83 LYS A CA 1
ATOM 665 C C . LYS A 1 83 ? 4.623 -2.808 30.817 1.00 42.69 83 LYS A C 1
ATOM 667 O O . LYS A 1 83 ? 4.108 -3.819 30.355 1.00 42.69 83 LYS A O 1
ATOM 672 N N . VAL A 1 84 ? 4.189 -1.579 30.542 1.00 41.75 84 VAL A N 1
ATOM 673 C CA . VAL A 1 84 ? 3.063 -1.2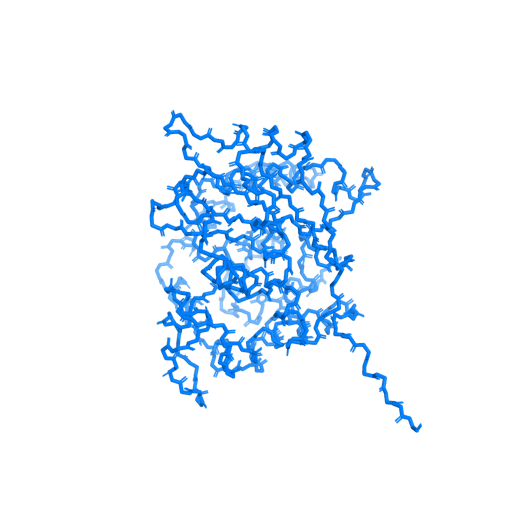92 29.642 1.00 41.75 84 VAL A CA 1
ATOM 674 C C . VAL A 1 84 ? 3.425 -1.697 28.215 1.00 41.75 84 VAL A C 1
ATOM 676 O O . VAL A 1 84 ? 2.674 -2.433 27.583 1.00 41.75 84 VAL A O 1
ATOM 679 N N . PHE A 1 85 ? 4.627 -1.348 27.746 1.00 44.28 85 PHE A N 1
ATOM 680 C CA . PHE A 1 85 ? 5.155 -1.792 26.451 1.00 44.28 85 PHE A CA 1
ATOM 681 C C . PHE A 1 85 ? 5.204 -3.327 26.323 1.00 44.28 85 PHE A C 1
ATOM 683 O O . PHE A 1 85 ? 4.831 -3.879 25.287 1.00 44.28 85 PHE A O 1
ATOM 690 N N . ALA A 1 86 ? 5.608 -4.041 27.379 1.00 43.28 86 ALA A N 1
ATOM 691 C CA . ALA A 1 86 ? 5.589 -5.503 27.414 1.00 43.28 86 ALA A CA 1
ATOM 692 C C . ALA A 1 86 ? 4.162 -6.085 27.406 1.00 43.28 86 ALA A C 1
ATOM 694 O O . ALA A 1 86 ? 3.924 -7.085 26.732 1.00 43.28 86 ALA A O 1
ATOM 695 N N . GLU A 1 87 ? 3.200 -5.465 28.095 1.00 42.84 87 GLU A N 1
ATOM 696 C CA . GLU A 1 87 ? 1.789 -5.880 28.084 1.00 42.84 87 GLU A CA 1
ATOM 697 C C . GLU A 1 87 ? 1.117 -5.622 26.726 1.00 42.84 87 GLU A C 1
ATOM 699 O O . GLU A 1 87 ? 0.403 -6.492 26.230 1.00 42.84 87 GLU A O 1
ATOM 704 N N . ILE A 1 88 ? 1.416 -4.497 26.067 1.00 46.28 88 ILE A N 1
ATOM 705 C CA . ILE A 1 88 ? 0.975 -4.192 24.694 1.00 46.28 88 ILE A CA 1
ATOM 706 C C . ILE A 1 88 ? 1.543 -5.208 23.714 1.00 46.28 88 ILE A C 1
ATOM 708 O O . ILE A 1 88 ? 0.807 -5.759 22.901 1.00 46.28 88 ILE A O 1
ATOM 712 N N . ASN A 1 89 ? 2.843 -5.494 23.803 1.00 45.75 89 ASN A N 1
ATOM 713 C CA . ASN A 1 89 ? 3.467 -6.510 22.965 1.00 45.75 89 ASN A CA 1
ATOM 714 C C . ASN A 1 89 ? 2.925 -7.909 23.272 1.00 45.75 89 ASN A C 1
ATOM 716 O O . ASN A 1 89 ? 2.748 -8.695 22.347 1.00 45.75 89 ASN A O 1
ATOM 720 N N . SER A 1 90 ? 2.583 -8.211 24.527 1.00 43.88 90 SER A N 1
ATOM 721 C CA . SER A 1 90 ? 1.915 -9.460 24.905 1.00 43.88 90 SER A CA 1
ATOM 722 C C . SER A 1 90 ? 0.498 -9.545 24.337 1.00 43.88 90 SER A C 1
ATOM 724 O O . SER A 1 90 ? 0.110 -10.597 23.841 1.00 43.88 90 SER A O 1
ATOM 726 N N . PHE A 1 91 ? -0.274 -8.456 24.345 1.00 45.72 91 PHE A N 1
ATOM 727 C CA . PHE A 1 91 ? -1.604 -8.405 23.738 1.00 45.72 91 PHE A CA 1
ATOM 728 C C . PHE A 1 91 ? -1.533 -8.471 22.208 1.00 45.72 91 PHE A C 1
ATOM 730 O O . PHE A 1 91 ? -2.311 -9.188 21.584 1.00 45.72 91 PHE A O 1
ATOM 737 N N . ARG A 1 92 ? -0.562 -7.791 21.590 1.00 50.00 92 ARG A N 1
ATOM 738 C CA . ARG A 1 92 ? -0.259 -7.896 20.158 1.00 50.00 92 ARG A CA 1
ATOM 739 C C . ARG A 1 92 ? 0.108 -9.334 19.802 1.00 50.00 92 ARG A C 1
ATOM 741 O O . ARG A 1 92 ? -0.489 -9.900 18.906 1.00 50.00 92 ARG A O 1
ATOM 748 N N . GLN A 1 93 ? 0.987 -9.983 20.561 1.00 50.34 93 GLN A N 1
ATOM 749 C CA . GLN A 1 93 ? 1.286 -11.406 20.372 1.00 50.34 93 GLN A CA 1
ATOM 750 C C . GLN A 1 93 ? 0.060 -12.302 20.601 1.00 50.34 93 GLN A C 1
ATOM 752 O O . GLN A 1 93 ? -0.141 -13.248 19.850 1.00 50.34 93 GLN A O 1
ATOM 757 N N . LYS A 1 94 ? -0.803 -11.989 21.578 1.00 47.56 94 LYS A N 1
ATOM 758 C CA . LYS A 1 94 ? -2.030 -12.756 21.843 1.00 47.56 94 LYS A CA 1
ATOM 759 C C . LYS A 1 94 ? -3.097 -12.595 20.761 1.00 47.56 94 LYS A C 1
ATOM 761 O O . LYS A 1 94 ? -3.737 -13.576 20.412 1.00 47.56 94 LYS A O 1
ATOM 766 N N . SER A 1 95 ? -3.263 -11.395 20.210 1.00 48.09 95 SER A N 1
ATOM 767 C CA . SER A 1 95 ? -4.161 -11.115 19.077 1.00 48.09 95 SER A CA 1
ATOM 768 C C . SER A 1 95 ? -3.639 -11.668 17.746 1.00 48.09 95 SER A C 1
ATOM 770 O O . SER A 1 95 ? -4.395 -11.781 16.787 1.00 48.09 95 SER A O 1
ATOM 772 N N . LEU A 1 96 ? -2.368 -12.079 17.707 1.00 56.12 96 LEU A N 1
ATOM 773 C CA . LEU A 1 96 ? -1.735 -12.803 16.604 1.00 56.12 96 LEU A CA 1
ATOM 774 C C . LEU A 1 96 ? -1.794 -14.335 16.773 1.00 56.12 96 LEU A C 1
ATOM 776 O O . LEU A 1 96 ? -1.217 -15.054 15.960 1.00 56.12 96 LEU A O 1
ATOM 7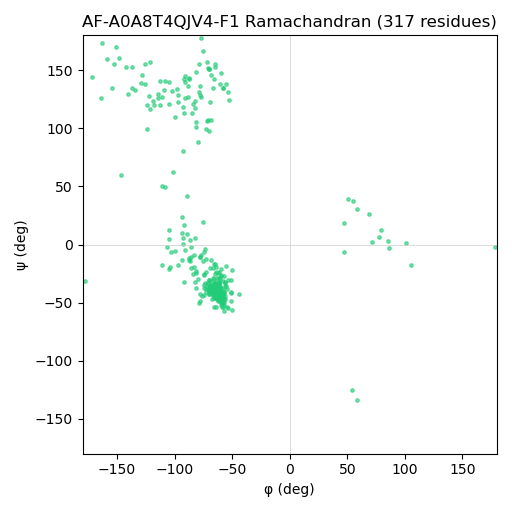80 N N . ASN A 1 97 ? -2.477 -14.861 17.799 1.00 64.81 97 ASN A N 1
ATOM 781 C CA . ASN A 1 97 ? -2.549 -16.307 18.034 1.00 64.81 97 ASN A CA 1
ATOM 782 C C . ASN A 1 97 ? -3.480 -17.038 17.059 1.00 64.81 97 ASN A C 1
ATOM 784 O O . ASN A 1 97 ? -3.290 -18.237 16.841 1.00 64.81 97 ASN A O 1
ATOM 788 N N . SER A 1 98 ? -4.476 -16.347 16.495 1.00 71.75 98 SER A N 1
ATOM 789 C CA . SER A 1 98 ? -5.423 -16.923 15.542 1.00 71.75 98 SER A CA 1
ATOM 790 C C . SER A 1 98 ? -5.988 -15.873 14.570 1.00 71.75 98 SER A C 1
ATOM 792 O O . SER A 1 98 ? -6.067 -14.691 14.916 1.00 71.75 98 SER A O 1
ATOM 794 N N . PRO A 1 99 ? -6.451 -16.280 13.371 1.00 75.88 99 PRO A N 1
ATOM 795 C CA . PRO A 1 99 ? -7.189 -15.389 12.473 1.00 75.88 99 PRO A CA 1
ATOM 796 C C . PRO A 1 99 ? -8.435 -14.770 13.125 1.00 75.88 99 PRO A C 1
ATOM 798 O O . PRO A 1 99 ? -8.765 -13.619 12.858 1.00 75.88 99 PRO A O 1
ATOM 801 N N . GLN A 1 100 ? -9.107 -15.494 14.025 1.00 78.62 100 GLN A N 1
ATOM 802 C CA . GLN A 1 100 ? -10.307 -14.992 14.698 1.00 78.62 100 GLN A CA 1
ATOM 803 C C . GLN A 1 100 ? -10.003 -13.814 15.632 1.00 78.62 100 GLN A C 1
ATOM 805 O O . GLN A 1 100 ? -10.758 -12.840 15.665 1.00 78.62 100 GLN A O 1
ATOM 810 N N . ASP A 1 101 ? -8.896 -13.874 16.373 1.00 72.44 101 ASP A N 1
ATOM 811 C CA . ASP A 1 101 ? -8.478 -12.775 17.250 1.00 72.44 101 ASP A CA 1
ATOM 812 C C . ASP A 1 101 ? -8.140 -11.523 16.437 1.00 72.44 101 ASP A C 1
ATOM 814 O O . ASP A 1 101 ? -8.509 -10.403 16.798 1.00 72.44 101 ASP A O 1
ATOM 818 N N . TRP A 1 102 ? -7.511 -11.727 15.284 1.00 72.50 102 TRP A N 1
ATOM 819 C CA . TRP A 1 102 ? -7.159 -10.656 14.371 1.00 72.50 102 TRP A CA 1
ATOM 820 C C . TRP A 1 102 ? -8.391 -10.002 13.733 1.00 72.50 102 TRP A C 1
ATOM 822 O O . TRP A 1 102 ? -8.505 -8.773 13.698 1.00 72.50 102 TRP A O 1
ATOM 832 N N . LYS A 1 103 ? -9.366 -10.811 13.314 1.00 79.12 103 LYS A N 1
ATOM 833 C CA . LYS A 1 103 ? -10.672 -10.331 12.859 1.00 79.12 103 LYS A CA 1
ATOM 834 C C . LYS A 1 103 ? -11.366 -9.491 13.928 1.00 79.12 103 LYS A C 1
ATOM 836 O O . LYS A 1 103 ? -11.807 -8.376 13.652 1.00 79.12 103 LYS A O 1
ATOM 841 N N . ASN A 1 104 ? -11.428 -9.996 15.162 1.00 69.38 104 ASN A N 1
ATOM 842 C CA . ASN A 1 104 ? -12.059 -9.296 16.282 1.00 69.38 104 ASN A CA 1
ATOM 843 C C . ASN A 1 104 ? -11.394 -7.942 16.557 1.00 69.38 104 ASN A C 1
ATOM 845 O O . ASN A 1 104 ? -12.092 -6.953 16.793 1.00 69.38 104 ASN A O 1
ATOM 849 N N . TYR A 1 105 ? -10.063 -7.892 16.487 1.00 67.31 105 TYR A N 1
ATOM 850 C CA . TYR A 1 105 ? -9.300 -6.657 16.617 1.00 67.31 105 TYR A CA 1
ATOM 851 C C . TYR A 1 105 ? -9.685 -5.634 15.535 1.00 67.31 105 TYR A C 1
ATOM 853 O O . TYR A 1 105 ? -10.074 -4.512 15.866 1.00 67.31 105 TYR A O 1
ATOM 861 N N . TRP A 1 106 ? -9.671 -6.012 14.250 1.00 70.88 106 TRP A N 1
ATOM 862 C CA . TRP A 1 106 ? -10.004 -5.074 13.165 1.00 70.88 106 TRP A CA 1
ATOM 863 C C . TRP A 1 106 ? -11.481 -4.728 13.063 1.00 70.88 106 TRP A C 1
ATOM 865 O O . TRP A 1 106 ? -11.802 -3.632 12.618 1.00 70.88 106 TRP A O 1
ATOM 875 N N . ARG A 1 107 ? -12.384 -5.575 13.559 1.00 72.88 107 ARG A N 1
ATOM 876 C CA . ARG A 1 107 ? -13.798 -5.214 13.732 1.00 72.88 107 ARG A CA 1
ATOM 877 C C . ARG A 1 107 ? -13.970 -3.989 14.620 1.00 72.88 107 ARG A C 1
ATOM 879 O O . ARG A 1 107 ? -14.770 -3.104 14.326 1.00 72.88 107 ARG A O 1
ATOM 886 N N . ILE A 1 108 ? -13.193 -3.920 15.694 1.00 61.41 108 ILE A N 1
ATOM 887 C CA . ILE A 1 108 ? -13.225 -2.803 16.635 1.00 61.41 108 ILE A CA 1
ATOM 888 C C . ILE A 1 108 ? -12.469 -1.603 16.053 1.00 61.41 108 ILE A C 1
ATOM 890 O O . ILE A 1 108 ? -12.991 -0.488 16.029 1.00 61.41 108 ILE A O 1
ATOM 894 N N . VAL A 1 109 ? -11.252 -1.828 15.553 1.00 59.94 109 VAL A N 1
ATOM 895 C CA . VAL A 1 109 ? -10.377 -0.762 15.046 1.00 59.94 109 VAL A CA 1
ATOM 896 C C . VAL A 1 109 ? -10.900 -0.140 13.751 1.00 59.94 109 VAL A C 1
ATOM 898 O O . VAL A 1 109 ? -10.801 1.070 13.597 1.00 59.94 109 VAL A O 1
ATOM 901 N N . GLY A 1 110 ? -11.512 -0.905 12.848 1.00 59.28 110 GLY A N 1
ATOM 902 C CA . GLY A 1 110 ? -12.042 -0.404 11.575 1.00 59.28 110 GLY A CA 1
ATOM 903 C C . GLY A 1 110 ? -13.186 0.599 11.737 1.00 59.28 110 GLY A C 1
ATOM 904 O O . GLY A 1 110 ? -13.286 1.554 10.975 1.00 59.28 110 GLY A O 1
ATOM 905 N N . LYS A 1 111 ? -14.007 0.457 12.787 1.00 61.66 111 LYS A N 1
ATOM 906 C CA . LYS A 1 111 ? -15.000 1.478 13.183 1.00 61.66 111 LYS A CA 1
ATOM 907 C C . LYS A 1 111 ? -14.325 2.788 13.618 1.00 61.66 111 LYS A C 1
ATOM 909 O O . LYS A 1 111 ? -14.848 3.878 13.395 1.00 61.66 111 LYS A O 1
ATOM 914 N N . TYR A 1 112 ? -13.172 2.615 14.255 1.00 55.94 112 TYR A N 1
ATOM 915 C CA . TYR A 1 112 ? -12.156 3.586 14.643 1.00 55.94 112 TYR A CA 1
ATOM 916 C C . TYR A 1 112 ? -11.606 4.391 13.479 1.00 55.94 112 TYR A C 1
ATOM 918 O O . TYR A 1 112 ? -11.562 5.616 13.520 1.00 55.94 112 TYR A O 1
ATOM 926 N N . ASP A 1 113 ? -11.084 3.671 12.497 1.00 62.59 113 ASP A N 1
ATOM 927 C CA . ASP A 1 113 ? -10.109 4.146 11.526 1.00 62.59 113 ASP A CA 1
ATOM 928 C C . ASP A 1 113 ? -10.557 5.434 10.815 1.00 62.59 113 ASP A C 1
ATOM 930 O O . ASP A 1 113 ? -11.644 5.504 10.252 1.00 62.59 113 ASP A O 1
ATOM 934 N N . LYS A 1 114 ? -9.731 6.480 10.886 1.00 60.19 114 LYS A N 1
ATOM 935 C CA . LYS A 1 114 ? -9.975 7.784 10.255 1.00 60.19 114 LYS A CA 1
ATOM 936 C C . LYS A 1 114 ? -9.328 7.888 8.880 1.00 60.19 114 LYS A C 1
ATOM 938 O O . LYS A 1 114 ? -9.629 8.831 8.160 1.00 60.19 114 LYS A O 1
ATOM 943 N N . THR A 1 115 ? -8.436 6.960 8.537 1.00 64.62 115 THR A N 1
ATOM 944 C CA . THR A 1 115 ? -7.674 7.011 7.287 1.00 64.62 115 THR A CA 1
ATOM 945 C C . THR A 1 115 ? -8.547 6.600 6.106 1.00 64.62 115 THR A C 1
ATOM 947 O O . THR A 1 115 ? -8.569 7.306 5.104 1.00 64.62 115 THR A O 1
ATOM 950 N N . LYS A 1 116 ? -9.329 5.517 6.260 1.00 76.62 116 LYS A N 1
ATOM 951 C CA . LYS A 1 116 ? -10.465 5.091 5.412 1.00 76.62 116 LYS A CA 1
ATOM 952 C C . LYS A 1 116 ? -10.227 5.105 3.898 1.00 76.62 116 LYS A C 1
ATOM 954 O O . LYS A 1 116 ? -11.186 5.041 3.132 1.00 76.62 116 LYS A O 1
ATOM 959 N N . TRP A 1 117 ? -8.974 5.115 3.446 1.00 88.25 117 TRP A N 1
ATOM 960 C CA . TRP A 1 117 ? -8.633 5.166 2.023 1.00 88.25 117 TRP A CA 1
ATOM 961 C C . TRP A 1 117 ? -9.198 3.991 1.235 1.00 88.25 117 TRP A C 1
ATOM 963 O O . TRP A 1 117 ? -9.491 4.101 0.050 1.00 88.25 117 TRP A O 1
ATOM 973 N N . TYR A 1 118 ? -9.411 2.870 1.911 1.00 90.50 118 TYR A N 1
ATOM 974 C CA . TYR A 1 118 ? -9.959 1.663 1.325 1.00 90.50 118 TYR A CA 1
ATOM 975 C C . TYR A 1 118 ? -11.465 1.729 1.068 1.00 90.50 118 TYR A C 1
ATOM 977 O O . TYR A 1 118 ? -11.976 0.882 0.346 1.00 90.50 118 TYR A O 1
ATOM 985 N N . GLU A 1 119 ? -12.203 2.693 1.626 1.00 89.56 119 GLU A N 1
ATOM 986 C CA . GLU A 1 119 ? -13.668 2.712 1.542 1.00 89.56 119 GLU A CA 1
ATOM 987 C C . GLU A 1 119 ? -14.206 2.892 0.114 1.00 89.56 119 GLU A C 1
ATOM 989 O O . GLU A 1 119 ? -15.240 2.308 -0.219 1.00 89.56 119 GLU A O 1
ATOM 994 N N . GLU A 1 120 ? -13.504 3.656 -0.726 1.00 90.81 120 GLU A N 1
ATOM 995 C CA . GLU A 1 120 ? -13.824 3.811 -2.154 1.00 90.81 120 GLU A CA 1
ATOM 996 C C . GLU A 1 120 ? -13.248 2.671 -3.006 1.00 90.81 120 GLU A C 1
ATOM 998 O O . GLU A 1 120 ? -13.599 2.527 -4.176 1.00 90.81 120 GLU A O 1
ATOM 1003 N N . LYS A 1 121 ? -12.405 1.827 -2.398 1.00 94.62 121 LYS A N 1
ATOM 1004 C CA . LYS A 1 121 ? -11.793 0.637 -2.994 1.00 94.62 121 LYS A CA 1
ATOM 1005 C C . LYS A 1 121 ? -11.026 0.943 -4.282 1.00 94.62 121 LYS A C 1
ATOM 1007 O O . LYS A 1 121 ? -11.048 0.153 -5.216 1.00 94.62 121 LYS A O 1
ATOM 1012 N N . GLU A 1 122 ? -10.346 2.084 -4.332 1.00 96.56 122 GLU A N 1
ATOM 1013 C CA . GLU A 1 122 ? -9.548 2.521 -5.480 1.00 96.56 122 GLU A CA 1
ATOM 1014 C C . GLU A 1 122 ? -8.051 2.450 -5.142 1.00 96.56 122 GLU A C 1
ATOM 1016 O O . GLU A 1 122 ? -7.615 2.913 -4.085 1.00 96.56 122 GLU A O 1
ATOM 1021 N N . ILE A 1 123 ? -7.263 1.869 -6.048 1.00 98.06 123 ILE A N 1
ATOM 1022 C CA . ILE A 1 123 ? -5.798 1.839 -6.003 1.00 98.06 123 ILE A CA 1
ATOM 1023 C C . ILE A 1 123 ? -5.283 2.492 -7.282 1.00 98.06 123 ILE A C 1
ATOM 1025 O O . ILE A 1 123 ? -5.505 1.987 -8.384 1.00 98.06 123 ILE A O 1
ATOM 1029 N N . ARG A 1 124 ? -4.575 3.611 -7.156 1.00 97.56 124 ARG A N 1
ATOM 1030 C CA . ARG A 1 124 ? -3.974 4.323 -8.285 1.00 97.56 124 ARG A CA 1
ATOM 1031 C C . ARG A 1 124 ? -2.513 3.949 -8.419 1.00 97.56 124 ARG A C 1
ATOM 1033 O O . ARG A 1 124 ? -1.782 3.941 -7.435 1.00 97.56 124 ARG A O 1
ATOM 1040 N N . VAL A 1 125 ? -2.078 3.654 -9.638 1.00 98.56 125 VAL A N 1
ATOM 1041 C CA . VAL A 1 125 ? -0.698 3.245 -9.912 1.00 98.56 125 VAL A CA 1
ATOM 1042 C C . VAL A 1 125 ? -0.042 4.236 -10.860 1.00 98.56 125 VAL A C 1
ATOM 1044 O O . VAL A 1 125 ? -0.520 4.462 -11.975 1.00 98.56 125 VAL A O 1
ATOM 1047 N N . TYR A 1 126 ? 1.082 4.786 -10.414 1.00 98.19 126 TYR A N 1
ATOM 1048 C CA . TYR A 1 126 ? 1.887 5.760 -11.134 1.00 98.19 126 TYR A CA 1
ATOM 1049 C C . TYR A 1 126 ? 3.308 5.244 -11.346 1.00 98.19 126 TYR A C 1
ATOM 1051 O O . TYR A 1 126 ? 3.827 4.424 -10.585 1.00 98.19 126 TYR A O 1
ATOM 1059 N N . ARG A 1 127 ? 3.982 5.793 -12.355 1.00 97.38 127 ARG A N 1
ATOM 1060 C CA . ARG A 1 127 ? 5.417 5.608 -12.578 1.00 97.38 127 ARG A CA 1
ATOM 1061 C C . ARG A 1 127 ? 6.115 6.951 -12.749 1.00 97.38 127 ARG A C 1
ATOM 1063 O O . ARG A 1 127 ? 5.567 7.866 -13.364 1.00 97.38 127 ARG A O 1
ATOM 1070 N N . MET A 1 128 ? 7.354 7.041 -12.281 1.00 97.75 128 MET A N 1
ATOM 1071 C CA . MET A 1 128 ? 8.235 8.150 -12.639 1.00 97.75 128 MET A CA 1
ATOM 1072 C C . MET A 1 128 ? 8.662 8.064 -14.118 1.00 97.75 128 MET A C 1
ATOM 1074 O O . MET A 1 128 ? 8.749 6.962 -14.669 1.00 97.75 128 MET A O 1
ATOM 1078 N N . PRO A 1 129 ? 8.953 9.195 -14.792 1.00 96.06 129 PRO A N 1
ATOM 1079 C CA . PRO A 1 129 ? 9.317 9.201 -16.213 1.00 96.06 129 PRO A CA 1
ATOM 1080 C C . PRO A 1 129 ? 10.543 8.346 -16.564 1.00 96.06 129 PRO A C 1
ATOM 1082 O O . PRO A 1 129 ? 10.595 7.766 -17.644 1.00 96.06 129 PRO A O 1
ATOM 1085 N N . ASN A 1 130 ? 11.498 8.230 -15.639 1.00 93.62 130 ASN A N 1
ATOM 1086 C CA . ASN A 1 130 ? 12.727 7.444 -15.780 1.00 93.62 130 ASN A CA 1
ATOM 1087 C C . ASN A 1 130 ? 12.551 5.940 -15.476 1.00 93.62 130 ASN A C 1
ATOM 1089 O O . ASN A 1 130 ? 13.534 5.195 -15.455 1.00 93.62 130 ASN A O 1
ATOM 1093 N N . VAL A 1 131 ? 11.316 5.490 -15.242 1.00 96.25 131 VAL A N 1
ATOM 1094 C CA . VAL A 1 131 ? 10.945 4.075 -15.154 1.00 96.25 131 VAL A CA 1
ATOM 1095 C C . VAL A 1 131 ? 10.383 3.620 -16.499 1.00 96.25 131 VAL A C 1
ATOM 1097 O O . VAL A 1 131 ? 9.457 4.235 -17.040 1.00 96.25 131 VAL A O 1
ATOM 1100 N N . ASN A 1 132 ? 10.913 2.511 -17.019 1.00 94.69 132 ASN A N 1
ATOM 1101 C CA . ASN A 1 132 ? 10.475 1.883 -18.259 1.00 94.69 132 ASN A CA 1
ATOM 1102 C C . ASN A 1 132 ? 8.960 1.618 -18.221 1.00 94.69 132 ASN A C 1
ATOM 1104 O O . ASN A 1 132 ? 8.431 1.051 -17.265 1.00 94.69 132 ASN A O 1
ATOM 1108 N N . ALA A 1 133 ? 8.260 2.012 -19.287 1.00 93.94 133 ALA A N 1
ATOM 1109 C CA . ALA A 1 133 ? 6.810 1.891 -19.392 1.00 93.94 133 ALA A CA 1
ATOM 1110 C C . ALA A 1 133 ? 6.296 0.447 -19.222 1.00 93.94 133 ALA A C 1
ATOM 1112 O O . ALA A 1 133 ? 5.177 0.262 -18.751 1.00 93.94 133 ALA A O 1
ATOM 1113 N N . SER A 1 134 ? 7.116 -0.562 -19.541 1.00 94.44 134 SER A N 1
ATOM 1114 C CA . SER A 1 134 ? 6.786 -1.985 -19.360 1.00 94.44 134 SER A CA 1
ATOM 1115 C C . SER A 1 134 ? 6.661 -2.427 -17.896 1.00 94.44 134 SER A C 1
ATOM 1117 O O . SER A 1 134 ? 5.999 -3.422 -17.624 1.00 94.44 134 SER A O 1
ATOM 1119 N N . VAL A 1 135 ? 7.230 -1.688 -16.939 1.00 96.75 135 VAL A N 1
ATOM 1120 C CA . VAL A 1 135 ? 7.176 -2.032 -15.506 1.00 96.75 135 VAL A CA 1
ATOM 1121 C C . VAL A 1 135 ? 5.766 -1.849 -14.937 1.00 96.75 135 VAL A C 1
ATOM 1123 O O . VAL A 1 135 ? 5.295 -2.659 -14.142 1.00 96.75 135 VAL A O 1
ATOM 1126 N N . LEU A 1 136 ? 5.069 -0.798 -15.365 1.00 96.69 136 LEU A N 1
ATOM 1127 C CA . LEU A 1 136 ? 3.753 -0.423 -14.852 1.00 96.69 136 LEU A CA 1
ATOM 1128 C C . LEU A 1 136 ? 2.677 -1.517 -15.006 1.00 96.69 136 LEU A C 1
ATOM 1130 O O . LEU A 1 136 ? 2.052 -1.857 -14.000 1.00 96.69 136 LEU A O 1
ATOM 1134 N N . PRO A 1 137 ? 2.458 -2.122 -16.195 1.00 97.69 137 PRO A N 1
ATOM 1135 C CA . PRO A 1 137 ? 1.494 -3.214 -16.329 1.00 97.69 137 PRO A CA 1
ATOM 1136 C C . PRO A 1 137 ? 1.873 -4.454 -15.505 1.00 97.69 137 PRO A C 1
ATOM 1138 O O . PRO A 1 137 ? 0.982 -5.167 -15.050 1.00 97.69 137 PRO A O 1
ATOM 1141 N N . ILE A 1 138 ? 3.165 -4.697 -15.260 1.00 98.00 138 ILE A N 1
ATOM 1142 C CA . ILE A 1 138 ? 3.629 -5.817 -14.427 1.00 98.00 138 ILE A CA 1
ATOM 1143 C C . ILE A 1 138 ? 3.290 -5.590 -12.952 1.00 98.00 138 ILE A C 1
ATOM 1145 O O . ILE A 1 138 ? 2.788 -6.501 -12.295 1.00 98.00 138 ILE A O 1
ATOM 1149 N N . VAL A 1 139 ? 3.490 -4.370 -12.444 1.00 98.31 139 VAL A N 1
ATOM 1150 C CA . VAL A 1 139 ? 3.074 -3.995 -11.083 1.00 98.31 139 VAL A CA 1
ATOM 1151 C C . VAL A 1 139 ? 1.558 -4.122 -10.928 1.00 98.31 139 VAL A C 1
ATOM 1153 O O . VAL A 1 139 ? 1.098 -4.775 -9.994 1.00 98.31 139 VAL A O 1
ATOM 1156 N N . ILE A 1 140 ? 0.779 -3.583 -11.875 1.00 98.56 140 ILE A N 1
ATOM 1157 C CA . ILE A 1 140 ? -0.690 -3.702 -11.879 1.00 98.56 140 ILE A CA 1
ATOM 1158 C C . ILE A 1 140 ? -1.126 -5.173 -11.882 1.00 98.56 140 ILE A C 1
ATOM 1160 O O . ILE A 1 140 ? -2.020 -5.545 -11.125 1.00 98.56 140 ILE A O 1
ATOM 1164 N N . SER A 1 141 ? -0.487 -6.019 -12.697 1.00 98.12 141 SER A N 1
ATOM 1165 C CA . SER A 1 141 ? -0.759 -7.460 -12.735 1.00 98.12 141 SER A CA 1
ATOM 1166 C C . SER A 1 141 ? -0.482 -8.132 -11.388 1.00 98.12 141 SER A C 1
ATOM 1168 O O . SER A 1 141 ? -1.322 -8.901 -10.932 1.00 98.12 141 SER A O 1
ATOM 1170 N N . GLY A 1 142 ? 0.636 -7.816 -10.724 1.00 97.81 142 GLY A N 1
ATOM 1171 C CA . GLY A 1 142 ? 0.953 -8.347 -9.395 1.00 97.81 142 GLY A CA 1
ATOM 1172 C C . GLY A 1 142 ? -0.082 -7.962 -8.332 1.00 97.81 142 GLY A C 1
ATOM 1173 O O . GLY A 1 142 ? -0.557 -8.831 -7.603 1.00 97.81 142 GLY A O 1
ATOM 1174 N N . ILE A 1 143 ? -0.484 -6.684 -8.289 1.00 98.50 143 ILE A N 1
ATOM 1175 C CA . ILE A 1 143 ? -1.531 -6.190 -7.373 1.00 98.50 143 ILE A CA 1
ATOM 1176 C C . ILE A 1 143 ? -2.850 -6.929 -7.641 1.00 98.50 143 ILE A C 1
ATOM 1178 O O . ILE A 1 143 ? -3.475 -7.460 -6.722 1.00 98.50 143 ILE A O 1
ATOM 1182 N N . LYS A 1 144 ? -3.262 -6.994 -8.915 1.00 98.19 144 LYS A N 1
ATOM 1183 C CA . LYS A 1 144 ? -4.524 -7.612 -9.330 1.00 98.19 144 LYS A CA 1
ATOM 1184 C C . LYS A 1 144 ? -4.589 -9.092 -8.967 1.00 98.19 144 LYS A C 1
ATOM 1186 O O . LYS A 1 144 ? -5.600 -9.532 -8.435 1.00 98.19 144 LYS A O 1
ATOM 1191 N N . GLU A 1 145 ? -3.520 -9.843 -9.217 1.00 97.62 145 GLU A N 1
ATOM 1192 C CA . GLU A 1 145 ? -3.472 -11.272 -8.898 1.00 97.62 145 GLU A CA 1
ATOM 1193 C C . GLU A 1 145 ? -3.676 -11.539 -7.410 1.00 97.62 145 GLU A C 1
ATOM 1195 O O . GLU A 1 145 ? -4.447 -12.427 -7.058 1.00 97.62 145 GLU A O 1
ATOM 1200 N N . LEU A 1 146 ? -3.057 -10.748 -6.525 1.00 97.56 146 LEU A N 1
ATOM 1201 C CA . LEU A 1 146 ? -3.281 -10.921 -5.090 1.00 97.56 146 LEU A CA 1
ATOM 1202 C C . LEU A 1 146 ? -4.716 -10.567 -4.683 1.00 97.56 146 LEU A C 1
ATOM 1204 O O . LEU A 1 146 ? -5.327 -11.301 -3.909 1.00 97.56 146 LEU A O 1
ATOM 1208 N N . LEU A 1 147 ? -5.273 -9.469 -5.203 1.00 97.88 147 LEU A N 1
ATOM 1209 C CA . LEU A 1 147 ? -6.670 -9.109 -4.935 1.00 97.88 147 LEU A CA 1
ATOM 1210 C C . LEU A 1 147 ? -7.634 -10.207 -5.399 1.00 97.88 147 LEU A C 1
ATOM 1212 O O . LEU A 1 147 ? -8.592 -10.519 -4.691 1.00 97.88 147 LEU A O 1
ATOM 1216 N N . ASP A 1 148 ? -7.374 -10.808 -6.561 1.00 96.38 148 ASP A N 1
ATOM 1217 C CA . ASP A 1 148 ? -8.160 -11.909 -7.114 1.00 96.38 148 ASP A CA 1
ATOM 1218 C C . ASP A 1 148 ? -8.051 -13.171 -6.236 1.00 96.38 148 ASP A C 1
ATOM 1220 O O . ASP A 1 148 ? -9.080 -13.746 -5.882 1.00 96.38 148 ASP A O 1
ATOM 1224 N N . GLU A 1 149 ? -6.842 -13.551 -5.805 1.00 95.44 149 GLU A N 1
ATOM 1225 C CA . GLU A 1 149 ? -6.587 -14.687 -4.895 1.00 95.44 149 GLU A CA 1
ATOM 1226 C C . GLU A 1 149 ? -7.252 -14.531 -3.513 1.00 95.44 149 GLU A C 1
ATOM 1228 O O . GLU A 1 149 ? -7.673 -15.516 -2.888 1.00 95.44 149 GLU A O 1
ATOM 1233 N N . LEU A 1 150 ? -7.354 -13.290 -3.029 1.00 95.62 150 LEU A N 1
ATOM 1234 C CA . LEU A 1 150 ? -8.013 -12.934 -1.770 1.00 95.62 150 LEU A CA 1
ATOM 1235 C C . LEU A 1 150 ? -9.521 -12.682 -1.930 1.00 95.62 150 LEU A C 1
ATOM 1237 O O . LEU A 1 150 ? -10.234 -12.587 -0.933 1.00 95.62 150 LEU A O 1
ATOM 1241 N N . GLY A 1 151 ? -10.018 -12.571 -3.164 1.00 96.19 151 GLY A N 1
ATOM 1242 C CA . GLY A 1 151 ? -11.414 -12.253 -3.456 1.00 96.19 151 GLY A CA 1
ATOM 1243 C C . GLY A 1 151 ? -11.825 -10.821 -3.090 1.00 96.19 151 GLY A C 1
ATOM 1244 O O . GLY A 1 151 ? -13.006 -10.589 -2.828 1.00 96.19 151 GLY A O 1
ATOM 1245 N N . LEU A 1 152 ? -10.892 -9.865 -3.066 1.00 96.88 152 LEU A N 1
ATOM 1246 C CA . LEU A 1 152 ? -11.134 -8.469 -2.680 1.00 96.88 152 LEU A CA 1
ATOM 1247 C C . LEU A 1 152 ? -11.585 -7.601 -3.868 1.00 96.88 152 LEU A C 1
ATOM 1249 O O . LEU A 1 152 ? -11.129 -7.758 -4.997 1.00 96.88 152 LEU A O 1
ATOM 1253 N N . ASP A 1 153 ? -12.506 -6.677 -3.612 1.00 96.69 153 ASP A N 1
ATOM 1254 C CA . ASP A 1 153 ? -13.244 -5.876 -4.596 1.00 96.69 153 ASP A CA 1
ATOM 1255 C C . ASP A 1 153 ? -12.665 -4.458 -4.726 1.00 96.69 153 ASP A C 1
ATOM 1257 O O . ASP A 1 153 ? -13.351 -3.485 -4.413 1.00 96.69 153 ASP A O 1
ATOM 1261 N N . PHE A 1 154 ? -11.400 -4.355 -5.151 1.00 97.25 154 PHE A N 1
ATOM 1262 C CA . PHE A 1 154 ? -10.714 -3.086 -5.431 1.00 97.25 154 PHE A CA 1
ATOM 1263 C C . PHE A 1 154 ? -10.570 -2.834 -6.937 1.00 97.25 154 PHE A C 1
ATOM 1265 O O . PHE A 1 154 ? -10.259 -3.747 -7.703 1.00 97.25 154 PHE A O 1
ATOM 1272 N N . ASP A 1 155 ? -10.765 -1.582 -7.344 1.00 97.19 155 ASP A N 1
ATOM 1273 C CA . ASP A 1 155 ? -10.487 -1.067 -8.681 1.00 97.19 155 ASP A CA 1
ATOM 1274 C C . ASP A 1 155 ? -9.034 -0.581 -8.757 1.00 97.19 155 ASP A C 1
ATOM 1276 O O . ASP A 1 155 ? -8.596 0.225 -7.933 1.00 97.19 155 ASP A O 1
ATOM 1280 N N . ILE A 1 156 ? -8.285 -1.062 -9.751 1.00 97.94 156 ILE A N 1
ATOM 1281 C CA . ILE A 1 156 ? -6.907 -0.626 -9.992 1.00 97.94 156 ILE A CA 1
ATOM 1282 C C . ILE A 1 156 ? -6.900 0.295 -11.203 1.00 97.94 156 ILE A C 1
ATOM 1284 O O . ILE A 1 156 ? -7.232 -0.118 -12.316 1.00 97.94 156 ILE A O 1
ATOM 1288 N N . ARG A 1 157 ? -6.434 1.527 -11.006 1.00 96.94 157 ARG A N 1
ATOM 1289 C CA . ARG A 1 157 ? -6.369 2.543 -12.052 1.00 96.94 157 ARG A CA 1
ATOM 1290 C C . ARG A 1 157 ? -4.939 2.856 -12.440 1.00 96.94 157 ARG A C 1
ATOM 1292 O O . ARG A 1 157 ? -4.103 3.202 -11.608 1.00 96.94 157 ARG A O 1
ATOM 1299 N N . ASN A 1 158 ? -4.680 2.770 -13.736 1.00 97.00 158 ASN A N 1
ATOM 1300 C CA . ASN A 1 158 ? -3.409 3.150 -14.327 1.00 97.00 158 ASN A CA 1
ATOM 1301 C C . ASN A 1 158 ? -3.392 4.659 -14.605 1.00 97.00 158 ASN A C 1
ATOM 1303 O O . ASN A 1 158 ? -4.107 5.123 -15.491 1.00 97.00 158 ASN A O 1
ATOM 1307 N N . PHE A 1 159 ? -2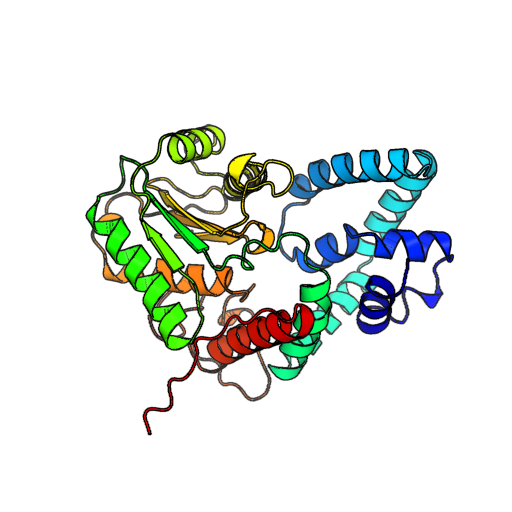.548 5.399 -13.890 1.00 96.19 159 PHE A N 1
ATOM 1308 C CA . PHE A 1 159 ? -2.343 6.834 -14.105 1.00 96.19 159 PHE A CA 1
ATOM 1309 C C . PHE A 1 159 ? -1.046 7.159 -14.857 1.00 96.19 159 PHE A C 1
ATOM 1311 O O . PHE A 1 159 ? -0.818 8.311 -15.222 1.00 96.19 159 PHE A O 1
ATOM 1318 N N . GLY A 1 160 ? -0.190 6.168 -15.123 1.00 96.38 160 GLY A N 1
ATOM 1319 C CA . GLY A 1 160 ? 1.051 6.383 -15.859 1.00 96.38 160 GLY A CA 1
ATOM 1320 C C . GLY A 1 160 ? 1.972 7.401 -15.184 1.00 96.38 160 GLY A C 1
ATOM 1321 O O . GLY A 1 160 ? 2.235 7.334 -13.985 1.00 96.38 160 GLY A O 1
ATOM 1322 N N . THR A 1 161 ? 2.505 8.322 -15.980 1.00 96.75 161 THR A N 1
ATOM 1323 C CA . THR A 1 161 ? 3.270 9.477 -15.497 1.00 96.75 161 THR A CA 1
ATOM 1324 C C . THR A 1 161 ? 2.325 10.649 -15.267 1.00 96.75 161 THR A C 1
ATOM 1326 O O . THR A 1 161 ? 1.637 11.053 -16.202 1.00 96.75 161 THR A O 1
ATOM 1329 N N . HIS A 1 162 ? 2.339 11.232 -14.068 1.00 96.00 162 HIS A N 1
ATOM 1330 C CA . HIS A 1 162 ? 1.459 12.346 -13.711 1.00 96.00 162 HIS A CA 1
ATOM 1331 C C . HIS A 1 162 ? 2.251 13.523 -13.099 1.00 96.00 162 HIS A C 1
ATOM 1333 O O . HIS A 1 162 ? 3.148 13.284 -12.291 1.00 96.00 162 HIS A O 1
ATOM 1339 N N . PRO A 1 163 ? 1.958 14.797 -13.426 1.00 94.94 163 PRO A N 1
ATOM 1340 C CA . PRO A 1 163 ? 2.715 15.932 -12.886 1.00 94.94 163 PRO A CA 1
ATOM 1341 C C . PRO A 1 163 ? 2.722 16.016 -11.353 1.00 94.94 163 PRO A C 1
ATOM 1343 O O . PRO A 1 163 ? 3.775 16.261 -10.767 1.00 94.94 163 PRO A O 1
ATOM 1346 N N . SER A 1 164 ? 1.585 15.746 -10.698 1.00 92.75 164 SER A N 1
ATOM 1347 C CA . SER A 1 164 ? 1.508 15.774 -9.228 1.00 92.75 164 SER A CA 1
ATOM 1348 C C . SER A 1 164 ? 2.439 14.744 -8.589 1.00 92.75 164 SER A C 1
ATOM 1350 O O . SER A 1 164 ? 3.188 15.090 -7.682 1.00 92.75 164 SER A O 1
ATOM 1352 N N . ILE A 1 165 ? 2.478 13.508 -9.106 1.00 94.81 165 ILE A N 1
ATOM 1353 C CA . ILE A 1 165 ? 3.328 12.465 -8.525 1.00 94.81 165 ILE A CA 1
ATOM 1354 C C . ILE A 1 165 ? 4.809 12.799 -8.678 1.00 94.81 165 ILE A C 1
ATOM 1356 O O . ILE A 1 165 ? 5.596 12.566 -7.766 1.00 94.81 165 ILE A O 1
ATOM 1360 N N . ILE A 1 166 ? 5.184 13.403 -9.810 1.00 97.25 166 ILE A N 1
ATOM 1361 C CA . ILE A 1 166 ? 6.556 13.848 -10.063 1.00 97.25 166 ILE A CA 1
ATOM 1362 C C . ILE A 1 166 ? 6.949 14.910 -9.035 1.00 97.25 166 ILE A C 1
ATOM 1364 O O . ILE A 1 166 ? 8.012 14.814 -8.425 1.00 97.25 166 ILE A O 1
ATOM 1368 N N . GLN A 1 167 ? 6.081 15.896 -8.800 1.00 96.94 167 GLN A N 1
ATOM 1369 C CA . GLN A 1 167 ? 6.318 16.936 -7.805 1.00 96.94 167 GLN A CA 1
ATOM 1370 C C . GLN A 1 167 ? 6.434 16.358 -6.388 1.00 96.94 167 GLN A C 1
ATOM 1372 O O . GLN A 1 167 ? 7.374 16.692 -5.671 1.00 96.94 167 GLN A O 1
ATOM 1377 N N . GLN A 1 168 ? 5.525 15.466 -5.993 1.00 95.06 168 GLN A N 1
ATOM 1378 C CA . GLN A 1 168 ? 5.517 14.840 -4.667 1.00 95.06 168 GLN A CA 1
ATOM 1379 C C . GLN A 1 168 ? 6.771 13.990 -4.423 1.00 95.06 168 GLN A C 1
ATOM 1381 O O . GLN A 1 168 ? 7.383 14.081 -3.356 1.00 95.06 168 GLN A O 1
ATOM 1386 N N . VAL A 1 169 ? 7.203 13.213 -5.423 1.00 97.06 169 VAL A N 1
ATOM 1387 C CA . VAL A 1 169 ? 8.461 12.452 -5.370 1.00 97.06 169 VAL A CA 1
ATOM 1388 C C . VAL A 1 169 ? 9.655 13.396 -5.248 1.00 97.06 169 VAL A C 1
ATOM 1390 O O . VAL A 1 169 ? 10.513 13.170 -4.396 1.00 97.06 169 VAL A O 1
ATOM 1393 N N . ASN A 1 170 ? 9.697 14.487 -6.016 1.00 96.38 170 ASN A N 1
ATOM 1394 C CA . ASN A 1 170 ? 10.779 15.471 -5.925 1.00 96.38 170 ASN A CA 1
ATOM 1395 C C . ASN A 1 170 ? 10.844 16.127 -4.536 1.00 96.38 170 ASN A C 1
ATOM 1397 O O . ASN A 1 170 ? 11.918 16.202 -3.948 1.00 96.38 170 ASN A O 1
ATOM 1401 N N . LEU A 1 171 ? 9.701 16.528 -3.968 1.00 91.88 171 LEU A N 1
ATOM 1402 C CA . LEU A 1 171 ? 9.620 17.103 -2.616 1.00 91.88 171 LEU A CA 1
ATOM 1403 C C . LEU A 1 171 ? 10.028 16.113 -1.516 1.00 91.88 171 LEU A C 1
ATOM 1405 O O . LEU A 1 171 ? 10.424 16.525 -0.422 1.00 91.88 171 LEU A O 1
ATOM 1409 N N . SER A 1 172 ? 9.925 14.817 -1.800 1.00 90.38 172 SER A N 1
ATOM 1410 C CA . SER A 1 172 ? 10.227 13.732 -0.863 1.00 90.38 172 SER A CA 1
ATOM 1411 C C . SER A 1 172 ? 11.610 13.120 -1.066 1.00 90.38 172 SER A C 1
ATOM 1413 O O . SER A 1 172 ? 12.029 12.276 -0.274 1.00 90.38 172 SER A O 1
ATOM 1415 N N . THR A 1 173 ? 12.325 13.532 -2.111 1.00 94.19 173 THR A N 1
ATOM 1416 C CA . THR A 1 173 ? 13.695 13.095 -2.373 1.00 94.19 173 THR A CA 1
ATOM 1417 C C . THR A 1 173 ? 14.658 13.849 -1.455 1.00 94.19 173 THR A C 1
ATOM 1419 O O . THR A 1 173 ? 14.606 15.072 -1.334 1.00 94.19 173 THR A O 1
ATOM 1422 N N . MET A 1 174 ? 15.514 13.101 -0.769 1.00 91.19 174 MET A N 1
ATOM 1423 C CA . MET A 1 174 ? 16.561 13.609 0.109 1.00 91.19 174 MET A CA 1
ATOM 1424 C C . MET A 1 174 ? 17.740 14.164 -0.701 1.00 91.19 174 MET A C 1
ATOM 1426 O O . MET A 1 174 ? 17.863 13.927 -1.902 1.00 91.19 174 MET A O 1
ATOM 1430 N N . THR A 1 175 ? 18.636 14.900 -0.044 1.00 91.31 175 THR A N 1
ATOM 1431 C CA . THR A 1 175 ? 19.804 15.526 -0.690 1.00 91.31 175 THR A CA 1
ATOM 1432 C C . THR A 1 175 ? 20.781 14.521 -1.305 1.00 91.31 175 THR A C 1
ATOM 1434 O O . THR A 1 175 ? 21.489 14.866 -2.245 1.00 91.31 175 THR A O 1
ATOM 1437 N N . ASP A 1 176 ? 20.803 13.281 -0.814 1.00 89.06 176 ASP A N 1
ATOM 1438 C CA . ASP A 1 176 ? 21.591 12.165 -1.351 1.00 89.06 176 ASP A CA 1
ATOM 1439 C C . ASP A 1 176 ? 20.878 11.399 -2.487 1.00 89.06 176 ASP A C 1
ATOM 1441 O O . ASP A 1 176 ? 21.390 10.395 -2.982 1.00 89.06 176 ASP A O 1
ATOM 1445 N N . GLY A 1 177 ? 19.697 11.863 -2.913 1.00 92.00 177 GLY A N 1
ATOM 1446 C CA . GLY A 1 177 ? 18.913 11.279 -4.001 1.00 92.00 177 GLY A CA 1
ATOM 1447 C C . GLY A 1 177 ? 18.001 10.116 -3.596 1.00 92.00 177 GLY A C 1
ATOM 1448 O O . GLY A 1 177 ? 17.336 9.544 -4.464 1.00 92.00 177 GLY A O 1
ATOM 1449 N N . LYS A 1 178 ? 17.928 9.748 -2.309 1.00 93.50 178 LYS A N 1
ATOM 1450 C CA . LYS A 1 178 ? 17.024 8.686 -1.831 1.00 93.50 178 LYS A CA 1
ATOM 1451 C C . LYS A 1 178 ? 15.602 9.203 -1.624 1.00 93.50 178 LYS A C 1
ATOM 1453 O O . LYS A 1 178 ? 15.389 10.358 -1.267 1.00 93.50 178 LYS A O 1
ATOM 1458 N N . LEU A 1 179 ? 14.602 8.347 -1.824 1.00 92.44 179 LEU A N 1
ATOM 1459 C CA . LEU A 1 179 ? 13.201 8.677 -1.557 1.00 92.44 179 LEU A CA 1
ATOM 1460 C C . LEU A 1 179 ? 12.852 8.464 -0.082 1.00 92.44 179 LEU A C 1
ATOM 1462 O O . LEU A 1 179 ? 12.891 7.330 0.394 1.00 92.44 179 LEU A O 1
ATOM 1466 N N . ASN A 1 180 ? 12.402 9.511 0.609 1.00 86.38 180 ASN A N 1
ATOM 1467 C CA . ASN A 1 180 ? 11.740 9.365 1.902 1.00 86.38 180 ASN A CA 1
ATOM 1468 C C . ASN A 1 180 ? 10.262 8.984 1.681 1.00 86.38 180 ASN A C 1
ATOM 1470 O O . ASN A 1 180 ? 9.427 9.828 1.350 1.00 86.38 180 ASN A O 1
ATOM 1474 N N . THR A 1 181 ? 9.949 7.698 1.836 1.00 84.56 181 THR A N 1
ATOM 1475 C CA . THR A 1 181 ? 8.609 7.116 1.629 1.00 84.56 181 THR A CA 1
ATOM 1476 C C . THR A 1 181 ? 7.586 7.657 2.622 1.00 84.56 181 THR A C 1
ATOM 1478 O O . THR A 1 181 ? 6.477 8.007 2.228 1.00 84.56 181 THR A O 1
ATOM 1481 N N . SER A 1 182 ? 7.972 7.814 3.889 1.00 80.00 182 SER A N 1
ATOM 1482 C CA . SER A 1 182 ? 7.117 8.403 4.923 1.00 80.00 182 SER A CA 1
ATOM 1483 C C . SER A 1 182 ? 6.684 9.825 4.567 1.00 80.00 182 SER A C 1
ATOM 1485 O O . SER A 1 182 ? 5.500 10.151 4.645 1.00 80.00 182 SER A O 1
ATOM 1487 N N . LYS A 1 183 ? 7.627 10.659 4.110 1.00 81.56 183 LYS A N 1
ATOM 1488 C CA . LYS A 1 183 ? 7.343 12.023 3.650 1.00 81.56 183 LYS A CA 1
ATOM 1489 C C . LYS A 1 183 ? 6.459 12.023 2.402 1.00 81.56 183 LYS A C 1
ATOM 1491 O O . LYS A 1 183 ? 5.500 12.788 2.356 1.00 81.56 183 LYS A O 1
ATOM 1496 N N . LEU A 1 184 ? 6.739 11.150 1.431 1.00 86.81 184 LEU A N 1
ATOM 1497 C CA . LEU A 1 184 ? 5.932 11.019 0.214 1.00 86.81 184 LEU A CA 1
ATOM 1498 C C . LEU A 1 184 ? 4.470 10.714 0.535 1.00 86.81 184 LEU A C 1
ATOM 1500 O O . LEU A 1 184 ? 3.576 11.409 0.056 1.00 86.81 184 LEU A O 1
ATOM 1504 N N . PHE A 1 185 ? 4.230 9.690 1.349 1.00 84.75 185 PHE A N 1
ATOM 1505 C CA . PHE A 1 185 ? 2.873 9.250 1.651 1.00 84.75 185 PHE A CA 1
ATOM 1506 C C . PHE A 1 185 ? 2.122 10.251 2.527 1.00 84.75 185 PHE A C 1
ATOM 1508 O O . PHE A 1 185 ? 0.913 10.389 2.369 1.00 84.75 185 PHE A O 1
ATOM 1515 N N . LEU A 1 186 ? 2.822 10.998 3.388 1.00 80.56 186 LEU A N 1
ATOM 1516 C CA . LEU A 1 186 ? 2.218 12.100 4.134 1.00 80.56 186 LEU A CA 1
ATOM 1517 C C . LEU A 1 186 ? 1.765 13.232 3.201 1.00 80.56 186 LEU A C 1
ATOM 1519 O O . LEU A 1 186 ? 0.633 13.691 3.322 1.00 80.56 186 LEU A O 1
ATOM 1523 N N . ILE A 1 187 ? 2.612 13.640 2.246 1.00 81.75 187 ILE A N 1
ATOM 1524 C CA . ILE A 1 187 ? 2.243 14.653 1.245 1.00 81.75 187 ILE A CA 1
ATOM 1525 C C . ILE A 1 187 ? 1.017 14.184 0.462 1.00 81.75 187 ILE A C 1
ATOM 1527 O O . ILE A 1 187 ? 0.044 14.920 0.376 1.00 81.75 187 ILE A O 1
ATOM 1531 N N . GLN A 1 188 ? 1.037 12.952 -0.057 1.00 86.75 188 GLN A N 1
ATOM 1532 C CA . GLN A 1 188 ? -0.091 12.383 -0.798 1.00 86.75 188 GLN A CA 1
ATOM 1533 C C . GLN A 1 188 ? -1.373 12.363 0.023 1.00 86.75 188 GLN A C 1
ATOM 1535 O O . GLN A 1 188 ? -2.420 12.752 -0.481 1.00 86.75 188 GLN A O 1
ATOM 1540 N N . PHE A 1 189 ? -1.295 11.914 1.277 1.00 84.06 189 PHE A N 1
ATOM 1541 C CA . PHE A 1 189 ? -2.440 11.824 2.175 1.00 84.06 189 PHE A CA 1
ATOM 1542 C C . PHE A 1 189 ? -3.082 13.191 2.450 1.00 84.06 189 PHE A C 1
ATOM 1544 O O . PHE A 1 189 ? -4.307 13.268 2.569 1.00 84.06 189 PHE A O 1
ATOM 1551 N N . ASP A 1 190 ? -2.278 14.257 2.506 1.00 82.00 190 ASP A N 1
ATOM 1552 C CA . ASP A 1 190 ? -2.735 15.620 2.791 1.00 82.00 190 ASP A CA 1
ATOM 1553 C C . ASP A 1 190 ? -3.228 16.396 1.551 1.00 82.00 190 ASP A C 1
ATOM 1555 O O . ASP A 1 190 ? -3.716 17.523 1.668 1.00 82.00 190 ASP A O 1
ATOM 1559 N N . GLU A 1 191 ? -3.164 15.800 0.360 1.00 85.00 191 GLU A N 1
ATOM 1560 C CA . GLU A 1 191 ? -3.633 16.434 -0.871 1.00 85.00 191 GLU A CA 1
ATOM 1561 C C . GLU A 1 191 ? -5.130 16.771 -0.831 1.00 85.00 191 GLU A C 1
ATOM 1563 O O . GLU A 1 191 ? -5.985 15.972 -0.438 1.00 85.00 191 GLU A O 1
ATOM 1568 N N . ASP A 1 192 ? -5.474 17.952 -1.339 1.00 86.69 192 ASP A N 1
ATOM 1569 C CA . ASP A 1 192 ? -6.843 18.468 -1.311 1.00 86.69 192 ASP A CA 1
ATOM 1570 C C . ASP A 1 192 ? -7.839 17.572 -2.052 1.00 86.69 192 ASP A C 1
ATOM 1572 O O . ASP A 1 192 ? -8.965 17.376 -1.600 1.00 86.69 192 ASP A O 1
ATOM 1576 N N . TRP A 1 193 ? -7.413 16.950 -3.149 1.00 87.31 193 TRP A N 1
ATOM 1577 C CA . TRP A 1 193 ? -8.239 16.020 -3.922 1.00 87.31 193 TRP A CA 1
ATOM 1578 C C . TRP A 1 193 ? -8.447 14.659 -3.235 1.00 87.31 193 TRP A C 1
ATOM 1580 O O . TRP A 1 193 ? -9.219 13.833 -3.733 1.00 87.31 193 TRP A O 1
ATOM 1590 N N . ARG A 1 194 ? -7.819 14.418 -2.077 1.00 84.88 194 ARG A N 1
ATOM 1591 C CA . ARG A 1 194 ? -8.139 13.297 -1.183 1.00 84.88 194 ARG A CA 1
ATOM 1592 C C . ARG A 1 194 ? -9.079 13.675 -0.038 1.00 84.88 194 ARG A C 1
ATOM 1594 O O . ARG A 1 194 ? -9.666 12.788 0.580 1.00 84.88 194 ARG A O 1
ATOM 1601 N N . LYS A 1 195 ? -9.235 14.964 0.263 1.00 82.56 19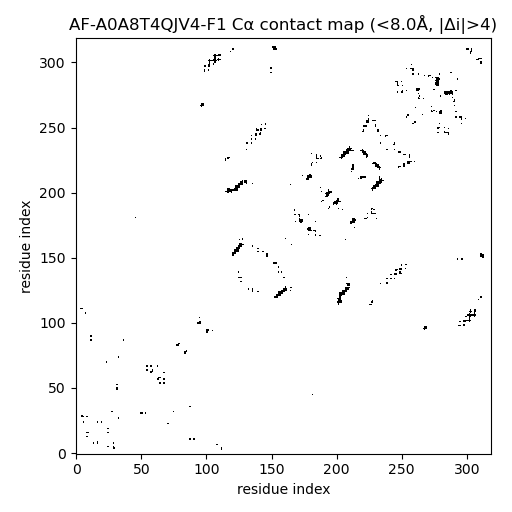5 LYS A N 1
ATOM 1602 C CA . LYS A 1 195 ? -10.011 15.461 1.406 1.00 82.56 195 LYS A CA 1
ATOM 1603 C C . LYS A 1 195 ? -11.502 15.506 1.078 1.00 82.56 195 LYS A C 1
ATOM 1605 O O . LYS A 1 195 ? -11.925 16.251 0.194 1.00 82.56 195 LYS A O 1
ATOM 1610 N N . ASN A 1 196 ? -12.311 14.735 1.808 1.00 79.62 196 ASN A N 1
ATOM 1611 C CA . ASN A 1 196 ? -13.765 14.666 1.600 1.00 79.62 196 ASN A CA 1
ATOM 1612 C C . ASN A 1 196 ? -14.424 16.048 1.749 1.00 79.62 196 ASN A C 1
ATOM 1614 O O . ASN A 1 196 ? -15.312 16.407 0.980 1.00 79.62 196 ASN A O 1
ATOM 1618 N N . GLU A 1 197 ? -13.955 16.852 2.703 1.00 80.94 197 GLU A N 1
ATOM 1619 C CA . GLU A 1 197 ? -14.405 18.224 2.946 1.00 80.94 197 GLU A CA 1
ATOM 1620 C C . GLU A 1 197 ? -14.093 19.191 1.792 1.00 80.94 197 GLU A C 1
ATOM 1622 O O . GLU A 1 197 ? -14.703 20.253 1.702 1.00 80.94 197 GLU A O 1
ATOM 1627 N N . LYS A 1 198 ? -13.188 18.810 0.882 1.00 83.69 198 LYS A N 1
ATOM 1628 C CA . LYS A 1 198 ? -12.852 19.541 -0.349 1.00 83.69 198 LYS A CA 1
ATOM 1629 C C . LYS A 1 198 ? -13.438 18.884 -1.608 1.00 83.69 198 LYS A C 1
ATOM 1631 O O . LYS A 1 198 ? -13.058 19.236 -2.720 1.00 83.69 198 LYS A O 1
ATOM 1636 N N . GLY A 1 199 ? -14.357 17.926 -1.448 1.00 83.69 199 GLY A N 1
ATOM 1637 C CA . GLY A 1 199 ? -14.961 17.167 -2.551 1.00 83.69 199 GLY A CA 1
ATOM 1638 C C . GLY A 1 199 ? -14.063 16.063 -3.124 1.00 83.69 199 GLY A C 1
ATOM 1639 O O . GLY A 1 199 ? -14.414 15.448 -4.132 1.00 83.69 199 GLY A O 1
ATOM 1640 N N . GLY A 1 200 ? -12.914 15.815 -2.493 1.00 86.06 200 GLY A N 1
ATOM 1641 C CA . GLY A 1 200 ? -12.000 14.732 -2.818 1.00 86.06 200 GLY A CA 1
ATOM 1642 C C . GLY A 1 200 ? -12.472 13.372 -2.309 1.00 86.06 200 GLY A C 1
ATOM 1643 O O . GLY A 1 200 ? -13.504 13.248 -1.651 1.00 86.06 200 GLY A O 1
ATOM 1644 N N . LYS A 1 201 ? -11.689 12.337 -2.621 1.00 88.44 201 LYS A N 1
ATOM 1645 C CA . LYS A 1 201 ? -11.930 10.959 -2.179 1.00 88.44 201 LYS A CA 1
ATOM 1646 C C . LYS A 1 201 ? -10.622 10.281 -1.812 1.00 88.44 201 LYS A C 1
ATOM 1648 O O . LYS A 1 201 ? -9.690 10.275 -2.616 1.00 88.44 201 LYS A O 1
ATOM 1653 N N . GLN A 1 202 ? -10.566 9.671 -0.634 1.00 89.38 202 GLN A N 1
ATOM 1654 C CA . GLN A 1 202 ? -9.409 8.882 -0.211 1.00 89.38 202 GLN A CA 1
ATOM 1655 C C . GLN A 1 202 ? -9.277 7.596 -1.052 1.00 89.38 202 GLN A C 1
ATOM 1657 O O . GLN A 1 202 ? -10.275 7.026 -1.488 1.00 89.38 202 GLN A O 1
ATOM 1662 N N . HIS A 1 203 ? -8.039 7.168 -1.303 1.00 94.00 203 HIS A N 1
ATOM 1663 C CA . HIS A 1 203 ? -7.672 5.979 -2.087 1.00 94.00 203 HIS A CA 1
ATOM 1664 C C . HIS A 1 203 ? -6.216 5.596 -1.796 1.00 94.00 203 HIS A C 1
ATOM 1666 O O . HIS A 1 203 ? -5.510 6.333 -1.106 1.00 94.00 203 HIS A O 1
ATOM 1672 N N . ALA A 1 204 ? -5.754 4.457 -2.312 1.00 95.88 204 ALA A N 1
ATOM 1673 C CA . ALA A 1 204 ? -4.336 4.118 -2.255 1.00 95.88 204 ALA A CA 1
ATOM 1674 C C . ALA A 1 204 ? -3.566 4.682 -3.454 1.00 95.88 204 ALA A C 1
ATOM 1676 O O . ALA A 1 204 ? -4.071 4.657 -4.577 1.00 95.88 204 ALA A O 1
ATOM 1677 N N . ASP A 1 205 ? -2.327 5.117 -3.218 1.00 97.31 205 ASP A N 1
ATOM 1678 C CA . ASP A 1 205 ? -1.366 5.486 -4.258 1.00 97.31 205 ASP A CA 1
ATOM 1679 C C . ASP A 1 205 ? -0.178 4.521 -4.243 1.00 97.31 205 ASP A C 1
ATOM 1681 O O . ASP A 1 205 ? 0.470 4.288 -3.221 1.00 97.31 205 ASP A O 1
ATOM 1685 N N . VAL A 1 206 ? 0.128 3.992 -5.423 1.00 98.44 206 VAL A N 1
ATOM 1686 C CA . VAL A 1 206 ? 1.279 3.141 -5.699 1.00 98.44 206 VAL A CA 1
ATOM 1687 C C . VAL A 1 206 ? 2.224 3.896 -6.619 1.00 98.44 206 VAL A C 1
ATOM 1689 O O . VAL A 1 206 ? 1.853 4.242 -7.741 1.00 98.44 206 VAL A O 1
ATOM 1692 N N . VAL A 1 207 ? 3.457 4.127 -6.177 1.00 98.12 207 VAL A N 1
ATOM 1693 C CA . VAL A 1 207 ? 4.445 4.912 -6.925 1.00 98.12 207 VAL A CA 1
ATOM 1694 C C . VAL A 1 207 ? 5.653 4.063 -7.280 1.00 98.12 207 VAL A C 1
ATOM 1696 O O . VAL A 1 207 ? 6.360 3.558 -6.412 1.00 98.12 207 VAL A O 1
ATOM 1699 N N . ILE A 1 208 ? 5.924 3.934 -8.576 1.00 98.12 208 ILE A N 1
ATOM 1700 C CA . ILE A 1 208 ? 7.093 3.210 -9.075 1.00 98.12 208 ILE A CA 1
ATOM 1701 C C . ILE A 1 208 ? 8.210 4.213 -9.370 1.00 98.12 208 ILE A C 1
ATOM 1703 O O . ILE A 1 208 ? 8.036 5.123 -10.188 1.00 98.12 208 ILE A O 1
ATOM 1707 N N . VAL A 1 209 ? 9.368 4.032 -8.734 1.00 96.75 209 VAL A N 1
ATOM 1708 C CA . VAL A 1 209 ? 10.506 4.960 -8.799 1.00 96.75 209 VAL A CA 1
ATOM 1709 C C . VAL A 1 209 ? 11.799 4.268 -9.231 1.00 96.75 209 VAL A C 1
ATOM 1711 O O . VAL A 1 209 ? 11.983 3.067 -9.042 1.00 96.75 209 VAL A O 1
ATOM 1714 N N . ASN A 1 210 ? 12.725 5.045 -9.793 1.00 94.31 210 ASN A N 1
ATOM 1715 C CA . ASN A 1 210 ? 14.067 4.595 -10.178 1.00 94.31 210 ASN A CA 1
ATOM 1716 C C . ASN A 1 210 ? 15.139 5.231 -9.270 1.00 94.31 210 ASN A C 1
ATOM 1718 O O . ASN A 1 210 ? 16.087 5.841 -9.752 1.00 94.31 210 ASN A O 1
ATOM 1722 N N . GLN A 1 211 ? 14.948 5.141 -7.953 1.00 92.12 211 GLN A N 1
ATOM 1723 C CA . GLN A 1 211 ? 15.891 5.611 -6.929 1.00 92.12 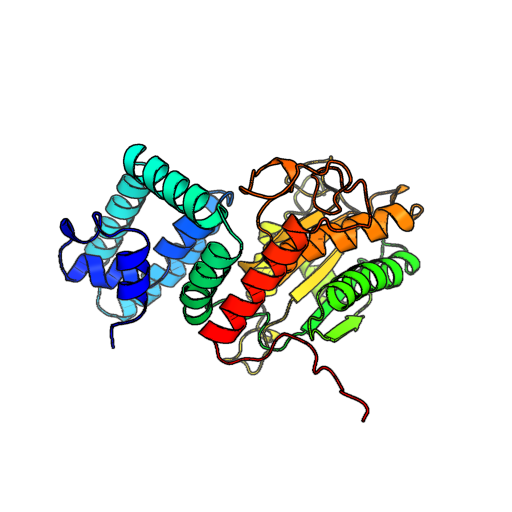211 GLN A CA 1
ATOM 1724 C C . GLN A 1 211 ? 15.802 4.726 -5.681 1.00 92.12 211 GLN A C 1
ATOM 1726 O O . GLN A 1 211 ? 14.818 3.999 -5.513 1.00 92.12 211 GLN A O 1
ATOM 1731 N N . TYR A 1 212 ? 16.824 4.747 -4.825 1.00 92.38 212 TYR A N 1
ATOM 1732 C CA . TYR A 1 212 ? 16.794 4.028 -3.547 1.00 92.38 212 TYR A CA 1
ATOM 1733 C C . TYR A 1 212 ? 15.726 4.600 -2.609 1.00 92.38 212 TYR A C 1
ATOM 1735 O O . TYR A 1 212 ? 15.352 5.770 -2.717 1.00 92.38 212 TYR A O 1
ATOM 1743 N N . LEU A 1 213 ? 15.250 3.774 -1.679 1.00 89.81 213 LEU A N 1
ATOM 1744 C CA . LEU A 1 213 ? 14.385 4.205 -0.582 1.00 89.81 213 LEU A CA 1
ATOM 1745 C C . LEU A 1 213 ? 15.263 4.549 0.630 1.00 89.81 213 LEU A C 1
ATOM 1747 O O . LEU A 1 213 ? 16.277 3.892 0.859 1.00 89.81 213 LEU A O 1
ATOM 1751 N N . ALA A 1 214 ? 14.900 5.587 1.383 1.00 79.00 214 ALA A N 1
ATOM 1752 C CA . ALA A 1 214 ? 15.720 6.128 2.470 1.00 79.00 214 ALA A CA 1
ATOM 1753 C C . ALA A 1 214 ? 15.993 5.115 3.595 1.00 79.00 214 ALA A C 1
ATOM 1755 O O . ALA A 1 214 ? 17.081 5.123 4.166 1.00 79.00 214 ALA A O 1
ATOM 1756 N N . ASP A 1 215 ? 15.042 4.217 3.863 1.00 67.56 215 ASP A N 1
ATOM 1757 C CA . ASP A 1 215 ? 15.135 3.247 4.959 1.00 67.56 215 ASP A CA 1
ATOM 1758 C C . ASP A 1 215 ? 16.252 2.209 4.739 1.00 67.56 215 ASP A C 1
ATOM 1760 O O . ASP A 1 215 ? 16.827 1.693 5.698 1.00 67.56 215 ASP A O 1
ATOM 1764 N N . SER A 1 216 ? 16.585 1.892 3.478 1.00 64.19 216 SER A N 1
ATOM 1765 C CA . SER A 1 216 ? 17.708 1.017 3.129 1.00 64.19 216 SER A CA 1
ATOM 1766 C C . SER A 1 216 ? 17.981 0.976 1.623 1.00 64.19 216 SER A C 1
ATOM 1768 O O . SER A 1 216 ? 17.063 0.848 0.812 1.00 64.19 216 SER A O 1
ATOM 1770 N N . ASP A 1 217 ? 19.260 0.876 1.247 1.00 66.62 217 ASP A N 1
ATOM 1771 C CA . ASP A 1 217 ? 19.680 0.595 -0.139 1.00 66.62 217 ASP A CA 1
ATOM 1772 C C . ASP A 1 217 ? 19.273 -0.819 -0.611 1.00 66.62 217 ASP A C 1
ATOM 1774 O O . ASP A 1 217 ? 19.246 -1.129 -1.810 1.00 66.62 217 ASP A O 1
ATOM 1778 N N . SER A 1 218 ? 18.930 -1.692 0.341 1.00 69.75 218 SER A N 1
ATOM 1779 C CA . SER A 1 218 ? 18.447 -3.049 0.083 1.00 69.75 218 SER A CA 1
ATOM 1780 C C . SER A 1 218 ? 16.936 -3.141 -0.122 1.00 69.75 218 SER A C 1
ATOM 1782 O O . SER A 1 218 ? 16.471 -4.170 -0.609 1.00 69.75 218 SER A O 1
ATOM 1784 N N . PHE A 1 219 ? 16.170 -2.092 0.200 1.00 80.50 219 PHE A N 1
ATOM 1785 C CA . PHE A 1 219 ? 14.714 -2.152 0.117 1.00 80.50 219 PHE A CA 1
ATOM 1786 C C . PHE A 1 219 ? 14.238 -2.016 -1.328 1.00 80.50 219 PHE A C 1
ATOM 1788 O O . PHE A 1 219 ? 14.736 -1.210 -2.120 1.00 80.50 219 PHE A O 1
ATOM 1795 N N . TRP A 1 220 ? 13.268 -2.857 -1.677 1.00 89.56 220 TRP A N 1
ATOM 1796 C CA . TRP A 1 220 ? 12.665 -2.904 -3.009 1.00 89.56 220 TRP A CA 1
ATOM 1797 C C . TRP A 1 220 ? 11.281 -2.274 -3.035 1.00 89.56 220 TRP A C 1
ATOM 1799 O O . TRP A 1 220 ? 10.833 -1.830 -4.091 1.00 89.56 220 TRP A O 1
ATOM 1809 N N . GLY A 1 221 ? 10.646 -2.179 -1.875 1.00 91.38 221 GLY A N 1
ATOM 1810 C CA . GLY A 1 221 ? 9.401 -1.476 -1.683 1.00 91.38 221 GLY A CA 1
ATOM 1811 C C . GLY A 1 221 ? 9.277 -0.940 -0.266 1.00 91.38 221 GLY A C 1
ATOM 1812 O O . GLY A 1 221 ? 10.119 -1.195 0.596 1.00 91.38 221 GLY A O 1
ATOM 1813 N N . GLY A 1 222 ? 8.258 -0.117 -0.073 1.00 88.69 222 GLY A N 1
ATOM 1814 C CA . GLY A 1 222 ? 7.877 0.409 1.224 1.00 88.69 222 GLY A CA 1
ATOM 1815 C C . GLY A 1 222 ? 6.401 0.759 1.211 1.00 88.69 222 GLY A C 1
ATOM 1816 O O . GLY A 1 222 ? 5.916 1.382 0.264 1.00 88.69 222 GLY A O 1
ATOM 1817 N N . THR A 1 223 ? 5.702 0.368 2.269 1.00 87.69 223 THR A N 1
ATOM 1818 C CA . THR A 1 223 ? 4.250 0.487 2.359 1.00 87.69 223 THR A CA 1
ATOM 1819 C C . THR A 1 223 ? 3.841 1.047 3.713 1.00 87.69 223 THR A C 1
ATOM 1821 O O . THR A 1 223 ? 4.292 0.570 4.752 1.00 87.69 223 THR A O 1
ATOM 1824 N N . ILE A 1 224 ? 2.950 2.040 3.712 1.00 81.75 224 ILE A N 1
ATOM 1825 C CA . ILE A 1 224 ? 2.323 2.574 4.924 1.00 81.75 224 ILE A CA 1
ATOM 1826 C C . ILE A 1 224 ? 0.810 2.476 4.760 1.00 81.75 224 ILE A C 1
ATOM 1828 O O . ILE A 1 224 ? 0.172 3.324 4.129 1.00 81.75 224 ILE A O 1
ATOM 1832 N N . PHE A 1 225 ? 0.234 1.432 5.366 1.00 82.94 225 PHE A N 1
ATOM 1833 C CA . PHE A 1 225 ? -1.205 1.161 5.337 1.00 82.94 225 PHE A CA 1
ATOM 1834 C C . PHE A 1 225 ? -2.027 2.391 5.735 1.00 82.94 225 PHE A C 1
ATOM 1836 O O . PHE A 1 225 ? -3.022 2.698 5.094 1.00 82.94 225 PHE A O 1
ATOM 1843 N N . GLN A 1 226 ? -1.598 3.132 6.758 1.00 79.75 226 GLN A N 1
ATOM 1844 C CA . GLN A 1 226 ? -2.323 4.284 7.299 1.00 79.75 226 GLN A CA 1
ATOM 1845 C C . GLN A 1 226 ? -2.508 5.420 6.282 1.00 79.75 226 GLN A C 1
ATOM 1847 O O . GLN A 1 226 ? -3.435 6.206 6.418 1.00 79.75 226 GLN A O 1
ATOM 1852 N N . TYR A 1 227 ? -1.660 5.511 5.260 1.00 81.56 227 TYR A N 1
ATOM 1853 C CA . TYR A 1 227 ? -1.768 6.543 4.225 1.00 81.56 227 TYR A CA 1
ATOM 1854 C C . TYR A 1 227 ? -2.280 5.989 2.890 1.00 81.56 227 TYR A C 1
ATOM 1856 O O . TYR A 1 227 ? -2.445 6.738 1.924 1.00 81.56 227 TYR A O 1
ATOM 1864 N N . GLY A 1 228 ? -2.523 4.675 2.818 1.00 88.62 228 GLY A N 1
ATOM 1865 C CA . GLY A 1 228 ? -2.749 3.984 1.551 1.00 88.62 228 GLY A CA 1
ATOM 1866 C C . GLY A 1 228 ? -1.559 4.149 0.603 1.00 88.62 228 GLY A C 1
ATOM 1867 O O . GLY A 1 228 ? -1.750 4.241 -0.602 1.00 88.62 228 GLY A O 1
ATOM 1868 N N . GLY A 1 229 ? -0.346 4.280 1.139 1.00 91.88 229 GLY A N 1
ATOM 1869 C CA . GLY A 1 229 ? 0.849 4.589 0.361 1.00 91.88 229 GLY A CA 1
ATOM 1870 C C . GLY A 1 229 ? 1.696 3.349 0.126 1.00 91.88 229 GLY A C 1
ATOM 1871 O O . GLY A 1 229 ? 1.988 2.614 1.070 1.00 91.88 229 GLY A O 1
ATOM 1872 N N . MET A 1 230 ? 2.108 3.134 -1.119 1.00 96.38 230 MET A N 1
ATOM 1873 C CA . MET A 1 230 ? 3.045 2.086 -1.513 1.00 96.38 230 MET A CA 1
ATOM 1874 C C . MET A 1 230 ? 4.054 2.644 -2.518 1.00 96.38 230 MET A C 1
ATOM 1876 O O . MET A 1 230 ? 3.693 3.325 -3.475 1.00 96.38 230 MET A O 1
ATOM 1880 N N . ALA A 1 231 ? 5.332 2.343 -2.330 1.00 96.81 231 ALA A N 1
ATOM 1881 C CA . ALA A 1 231 ? 6.408 2.730 -3.231 1.00 96.81 231 ALA A CA 1
ATOM 1882 C C . ALA A 1 231 ? 7.184 1.485 -3.645 1.00 96.81 231 ALA A C 1
ATOM 1884 O O . ALA A 1 231 ? 7.463 0.628 -2.813 1.00 96.81 231 ALA A O 1
ATOM 1885 N N . ILE A 1 232 ? 7.548 1.393 -4.924 1.00 96.62 232 ILE A N 1
ATOM 1886 C CA . ILE A 1 232 ? 8.352 0.294 -5.468 1.00 96.62 232 ILE A CA 1
ATOM 1887 C C . ILE A 1 232 ? 9.584 0.886 -6.149 1.00 96.62 232 ILE A C 1
ATOM 1889 O O . ILE A 1 232 ? 9.469 1.652 -7.109 1.00 96.62 232 ILE A O 1
ATOM 1893 N N . SER A 1 233 ? 10.767 0.505 -5.673 1.00 95.25 233 SER A N 1
ATOM 1894 C CA . SER A 1 233 ? 12.047 0.888 -6.263 1.00 95.25 233 SER A CA 1
ATOM 1895 C C . SER A 1 233 ? 12.506 -0.148 -7.284 1.00 95.25 233 SER A C 1
ATOM 1897 O O . SER A 1 233 ? 12.894 -1.272 -6.957 1.00 95.25 233 SER A O 1
ATOM 1899 N N . VAL A 1 234 ? 12.535 0.262 -8.549 1.00 94.06 234 VAL A N 1
ATOM 1900 C CA . VAL A 1 234 ? 13.032 -0.544 -9.671 1.00 94.06 234 VAL A CA 1
ATOM 1901 C C . VAL A 1 234 ? 14.363 0.001 -10.180 1.00 94.06 234 VAL A C 1
ATOM 1903 O O . VAL A 1 234 ? 14.553 0.231 -11.366 1.00 94.06 234 VAL A O 1
ATOM 1906 N N . LEU A 1 235 ? 15.309 0.235 -9.272 1.00 88.75 235 LEU A N 1
ATOM 1907 C CA . LEU A 1 235 ? 16.585 0.863 -9.607 1.00 88.75 235 LEU A CA 1
ATOM 1908 C C . LEU A 1 235 ? 17.389 0.105 -10.689 1.00 88.75 235 LEU A C 1
ATOM 1910 O O . LEU A 1 235 ? 17.607 -1.108 -10.595 1.00 88.75 235 LEU A O 1
ATOM 1914 N N . ASN A 1 236 ? 17.932 0.840 -11.665 1.00 82.81 236 ASN A N 1
ATOM 1915 C CA . ASN A 1 236 ? 18.899 0.347 -12.656 1.00 82.81 236 ASN A CA 1
ATOM 1916 C C . ASN A 1 236 ? 18.402 -0.902 -13.417 1.00 82.81 236 ASN A C 1
ATOM 1918 O O . ASN A 1 236 ? 17.332 -0.911 -14.022 1.00 82.81 236 ASN A O 1
ATOM 1922 N N . GLN A 1 237 ? 19.188 -1.981 -13.398 1.00 82.62 237 GLN A N 1
ATOM 1923 C CA . GLN A 1 237 ? 18.906 -3.225 -14.116 1.00 82.62 237 GLN A CA 1
ATOM 1924 C C . GLN A 1 237 ? 17.691 -3.981 -13.554 1.00 82.62 237 GLN A C 1
ATOM 1926 O O . GLN A 1 237 ? 17.172 -4.869 -14.230 1.00 82.62 237 GLN A O 1
ATOM 1931 N N . ARG A 1 238 ? 17.188 -3.619 -12.359 1.00 85.69 238 ARG A N 1
ATOM 1932 C CA . ARG A 1 238 ? 16.005 -4.258 -11.755 1.00 85.69 238 ARG A CA 1
ATOM 1933 C C . ARG A 1 238 ? 14.761 -4.101 -12.628 1.00 85.69 238 ARG A C 1
ATOM 1935 O O . ARG A 1 238 ? 13.949 -5.018 -12.660 1.00 85.69 238 ARG A O 1
ATOM 1942 N N . GLN A 1 239 ? 14.663 -3.022 -13.414 1.00 91.12 239 GLN A N 1
ATOM 1943 C CA . GLN A 1 239 ? 13.561 -2.805 -14.367 1.00 91.12 239 GLN A CA 1
ATOM 1944 C C . GLN A 1 239 ? 13.440 -3.907 -15.429 1.00 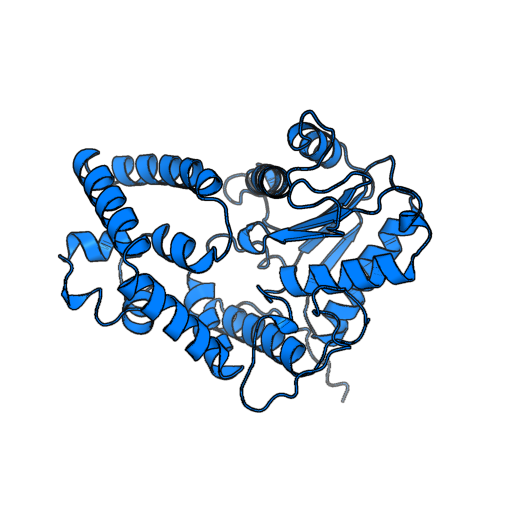91.12 239 GLN A C 1
ATOM 1946 O O . GLN A 1 239 ? 12.383 -4.053 -16.034 1.00 91.12 239 GLN A O 1
ATOM 1951 N N . ARG A 1 240 ? 14.511 -4.676 -15.680 1.00 90.25 240 ARG A N 1
ATOM 1952 C CA . ARG A 1 240 ? 14.523 -5.760 -16.675 1.00 90.25 240 ARG A CA 1
ATOM 1953 C C . ARG A 1 240 ? 14.003 -7.086 -16.119 1.00 90.25 240 ARG A C 1
ATOM 1955 O O . ARG A 1 240 ? 13.601 -7.947 -16.894 1.00 90.25 240 ARG A O 1
ATOM 1962 N N . ASN A 1 241 ? 13.999 -7.266 -14.797 1.00 92.19 241 ASN A N 1
ATOM 1963 C CA . ASN A 1 241 ? 13.534 -8.500 -14.168 1.00 92.19 241 ASN A CA 1
ATOM 1964 C C . ASN A 1 241 ? 12.048 -8.385 -13.803 1.00 92.19 241 ASN A C 1
ATOM 1966 O O . ASN A 1 241 ? 11.687 -8.113 -12.659 1.00 92.19 241 ASN A O 1
ATOM 1970 N N . LEU A 1 242 ? 11.181 -8.592 -14.795 1.00 91.75 242 LEU A N 1
ATOM 1971 C CA . LEU A 1 242 ? 9.734 -8.422 -14.633 1.00 91.75 242 LEU A CA 1
ATOM 1972 C C . LEU A 1 242 ? 9.133 -9.390 -13.598 1.00 91.75 242 LEU A C 1
ATOM 1974 O O . LEU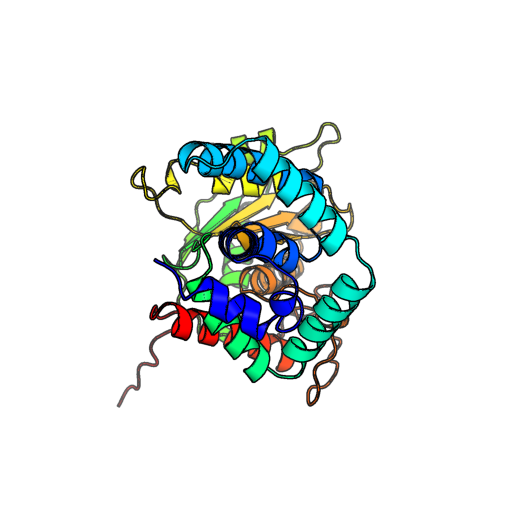 A 1 242 ? 8.235 -9.001 -12.857 1.00 91.75 242 LEU A O 1
ATOM 1978 N N . ASN A 1 243 ? 9.662 -10.612 -13.479 1.00 91.56 243 ASN A N 1
ATOM 1979 C CA . ASN A 1 243 ? 9.210 -11.565 -12.459 1.00 91.56 243 ASN A CA 1
ATOM 1980 C C . ASN A 1 243 ? 9.509 -11.056 -11.047 1.00 91.56 243 ASN A C 1
ATOM 1982 O O . ASN A 1 243 ? 8.634 -11.064 -10.188 1.00 91.56 243 ASN A O 1
ATOM 1986 N N . PHE A 1 244 ? 10.720 -10.549 -10.820 1.00 91.44 244 PHE A N 1
ATOM 1987 C CA . PHE A 1 244 ? 11.079 -9.934 -9.546 1.00 91.44 244 PHE A CA 1
ATOM 1988 C C . PHE A 1 244 ? 10.193 -8.723 -9.221 1.00 91.44 244 PHE A C 1
ATOM 1990 O O . PHE A 1 244 ? 9.683 -8.622 -8.110 1.00 91.44 244 PHE A O 1
ATOM 1997 N N . ILE A 1 245 ? 9.949 -7.839 -10.194 1.00 94.88 245 ILE A N 1
ATOM 1998 C CA . ILE A 1 245 ? 9.055 -6.681 -10.020 1.00 94.88 245 ILE A CA 1
ATOM 1999 C C . ILE A 1 245 ? 7.655 -7.140 -9.612 1.00 94.88 245 ILE A C 1
ATOM 2001 O O . ILE A 1 245 ? 7.056 -6.561 -8.709 1.00 94.88 245 ILE A O 1
ATOM 2005 N N . LYS A 1 246 ? 7.141 -8.190 -10.258 1.00 95.75 246 LYS A N 1
ATOM 2006 C CA . LYS A 1 246 ? 5.837 -8.763 -9.932 1.00 95.75 246 LYS A CA 1
ATOM 2007 C C . LYS A 1 246 ? 5.803 -9.329 -8.511 1.00 95.75 246 LYS A C 1
ATOM 2009 O O . LYS A 1 246 ? 4.836 -9.067 -7.800 1.00 95.75 246 LYS A O 1
ATOM 2014 N N . ASN A 1 247 ? 6.855 -10.032 -8.078 1.00 94.31 247 ASN A N 1
ATOM 2015 C CA . ASN A 1 247 ? 6.982 -10.520 -6.699 1.00 94.31 247 ASN A CA 1
ATOM 2016 C C . ASN A 1 247 ? 6.931 -9.369 -5.697 1.00 94.31 247 ASN A C 1
ATOM 2018 O O . ASN A 1 247 ? 6.141 -9.422 -4.759 1.00 94.31 247 ASN A O 1
ATOM 2022 N N . VAL A 1 248 ? 7.739 -8.326 -5.912 1.00 95.31 248 VAL A N 1
ATOM 2023 C CA . VAL A 1 248 ? 7.784 -7.151 -5.030 1.00 95.31 248 VAL A CA 1
ATOM 2024 C C . VAL A 1 248 ? 6.428 -6.451 -5.006 1.00 95.31 248 VAL A C 1
ATOM 2026 O O . VAL A 1 248 ? 5.904 -6.184 -3.932 1.00 95.31 248 VAL A O 1
ATOM 2029 N N . ALA A 1 249 ? 5.802 -6.225 -6.164 1.00 97.31 249 ALA A N 1
ATOM 2030 C CA . ALA A 1 249 ? 4.476 -5.617 -6.229 1.00 97.31 249 ALA A CA 1
ATOM 2031 C C . ALA A 1 249 ? 3.447 -6.415 -5.424 1.00 97.31 249 ALA A C 1
ATOM 2033 O O . ALA A 1 249 ? 2.704 -5.844 -4.630 1.00 97.31 249 ALA A O 1
ATOM 2034 N N . LYS A 1 250 ? 3.429 -7.741 -5.586 1.00 97.31 250 LYS A N 1
ATOM 2035 C CA . LYS A 1 250 ? 2.514 -8.626 -4.864 1.00 97.31 250 LYS A CA 1
ATOM 2036 C C . LYS A 1 250 ? 2.818 -8.647 -3.354 1.00 97.31 250 LYS A C 1
ATOM 2038 O O . LYS A 1 250 ? 1.890 -8.641 -2.551 1.00 97.31 250 LYS A O 1
ATOM 2043 N N . HIS A 1 251 ? 4.093 -8.607 -2.963 1.00 96.50 251 HIS A N 1
ATOM 2044 C CA . HIS A 1 251 ? 4.542 -8.559 -1.568 1.00 96.50 251 HIS A CA 1
ATOM 2045 C C . HIS A 1 251 ? 4.105 -7.270 -0.868 1.00 96.50 251 HIS A C 1
ATOM 2047 O O . HIS A 1 251 ? 3.415 -7.319 0.146 1.00 96.50 251 HIS A O 1
ATOM 2053 N N . GLU A 1 252 ? 4.428 -6.118 -1.452 1.00 96.50 252 GLU A N 1
ATOM 2054 C CA . GLU A 1 252 ? 4.044 -4.813 -0.909 1.00 96.50 252 GLU A CA 1
ATOM 2055 C C . GLU A 1 252 ? 2.522 -4.640 -0.886 1.00 96.50 252 GLU A C 1
ATOM 2057 O O . GLU A 1 252 ? 1.964 -4.092 0.062 1.00 96.50 252 GLU A O 1
ATOM 2062 N N . THR A 1 253 ? 1.815 -5.215 -1.866 1.00 97.94 253 THR A N 1
ATOM 2063 C CA . THR A 1 253 ? 0.347 -5.247 -1.845 1.00 97.94 253 THR A CA 1
ATOM 2064 C C . THR A 1 253 ? -0.176 -6.001 -0.624 1.00 97.94 253 THR A C 1
ATOM 2066 O O . THR A 1 253 ? -1.160 -5.574 -0.032 1.00 97.94 253 THR A O 1
ATOM 2069 N N . ALA A 1 254 ? 0.467 -7.088 -0.183 1.00 95.00 254 ALA A N 1
ATOM 2070 C CA . ALA A 1 254 ? 0.052 -7.777 1.040 1.00 95.00 254 ALA A CA 1
ATOM 2071 C C . ALA A 1 254 ? 0.152 -6.855 2.269 1.00 95.00 254 ALA A C 1
ATOM 2073 O O . ALA A 1 254 ? -0.768 -6.827 3.091 1.00 95.00 254 ALA A O 1
ATOM 2074 N N . HIS A 1 255 ? 1.217 -6.051 2.360 1.00 89.88 255 HIS A N 1
ATOM 2075 C CA . HIS A 1 255 ? 1.364 -5.026 3.396 1.00 89.88 255 HIS A CA 1
ATOM 2076 C C . HIS A 1 255 ? 0.298 -3.929 3.280 1.00 89.88 255 HIS A C 1
ATOM 2078 O O . HIS A 1 255 ? -0.319 -3.557 4.282 1.00 89.88 255 HIS A O 1
ATOM 2084 N N . LEU A 1 256 ? 0.003 -3.479 2.056 1.00 93.94 256 LEU A N 1
ATOM 2085 C CA . LEU A 1 256 ? -1.035 -2.482 1.772 1.00 93.94 256 LEU A CA 1
ATOM 2086 C C . LEU A 1 256 ? -2.434 -3.007 2.119 1.00 93.94 256 LEU A C 1
ATOM 2088 O O . LEU A 1 256 ? -3.331 -2.232 2.428 1.00 93.94 256 LEU A O 1
ATOM 2092 N N . LEU A 1 257 ? -2.620 -4.326 2.109 1.00 93.00 257 LEU A N 1
ATOM 2093 C CA . LEU A 1 257 ? -3.868 -5.001 2.453 1.00 93.00 257 LEU A CA 1
ATOM 2094 C C . LEU A 1 257 ? -3.963 -5.403 3.935 1.00 93.00 257 LEU A C 1
ATOM 2096 O O . LEU A 1 257 ? -4.823 -6.208 4.286 1.00 93.00 257 LEU A O 1
ATOM 2100 N N . GLY A 1 258 ? -3.123 -4.831 4.805 1.00 84.00 258 GLY A N 1
ATOM 2101 C CA . GLY A 1 258 ? -3.265 -4.932 6.262 1.00 84.00 258 GLY A CA 1
ATOM 2102 C C . GLY A 1 258 ? -2.338 -5.945 6.940 1.00 84.00 258 GLY A C 1
ATOM 2103 O O . GLY A 1 258 ? -2.368 -6.082 8.168 1.00 84.00 258 GLY A O 1
ATOM 2104 N N . LEU A 1 259 ? -1.472 -6.632 6.188 1.00 83.44 259 LEU A N 1
ATOM 2105 C CA . LEU A 1 259 ? -0.445 -7.497 6.766 1.00 83.44 259 LEU A CA 1
ATOM 2106 C C . LEU A 1 259 ? 0.749 -6.659 7.247 1.00 83.44 259 LEU A C 1
ATOM 2108 O O . LEU A 1 259 ? 1.703 -6.456 6.514 1.00 83.44 259 LEU A O 1
ATOM 2112 N N . GLY A 1 260 ? 0.736 -6.174 8.486 1.00 75.31 260 GLY A N 1
ATOM 2113 C CA . GLY A 1 260 ? 1.775 -5.262 9.003 1.00 75.31 260 GLY A CA 1
ATOM 2114 C C . GLY A 1 260 ? 3.138 -5.884 9.354 1.00 75.31 260 GLY A C 1
ATOM 2115 O O . GLY A 1 260 ? 3.856 -5.311 10.172 1.00 75.31 260 GLY A O 1
ATOM 2116 N N . TYR A 1 261 ? 3.469 -7.073 8.848 1.00 77.56 261 TYR A N 1
ATOM 2117 C CA . TYR A 1 261 ? 4.698 -7.799 9.185 1.00 77.56 261 TYR A CA 1
ATOM 2118 C C . TYR A 1 261 ? 5.062 -8.832 8.114 1.00 77.56 261 TYR A C 1
ATOM 2120 O O . TYR A 1 261 ? 4.208 -9.302 7.361 1.00 77.56 261 TYR A O 1
ATOM 2128 N N . HIS A 1 262 ? 6.327 -9.240 8.085 1.00 84.94 262 HIS A N 1
ATOM 2129 C CA . HIS A 1 262 ? 6.787 -10.347 7.256 1.00 84.94 262 HIS A CA 1
ATOM 2130 C C . HIS A 1 262 ? 6.439 -11.700 7.878 1.00 8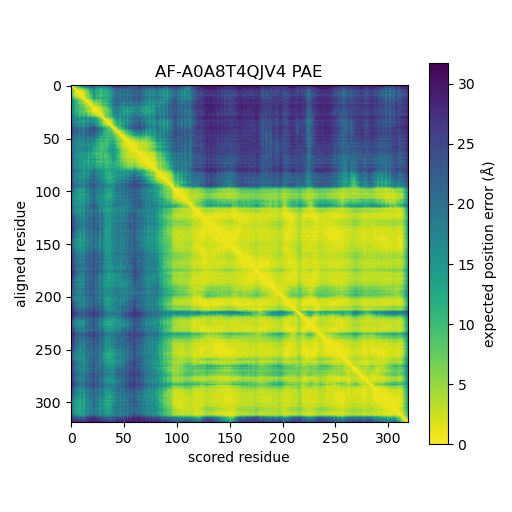4.94 262 HIS A C 1
ATOM 2132 O O . HIS A 1 262 ? 6.316 -11.847 9.096 1.00 84.94 262 HIS A O 1
ATOM 2138 N N . HIS A 1 263 ? 6.340 -12.726 7.034 1.00 85.38 263 HIS A N 1
ATOM 2139 C CA . HIS A 1 263 ? 6.081 -14.103 7.455 1.00 85.38 263 HIS A CA 1
ATOM 2140 C C . HIS A 1 263 ? 7.044 -14.557 8.566 1.00 85.38 263 HIS A C 1
ATOM 2142 O O . HIS A 1 263 ? 6.630 -15.092 9.589 1.00 85.38 263 HIS A O 1
ATOM 2148 N N . ASP A 1 264 ? 8.340 -14.339 8.410 1.00 83.56 264 ASP A N 1
ATOM 2149 C CA . ASP A 1 264 ? 9.358 -14.811 9.351 1.00 83.56 264 ASP A CA 1
ATOM 2150 C C . ASP A 1 264 ? 9.431 -14.035 10.672 1.00 83.56 264 ASP A C 1
ATOM 2152 O O . ASP A 1 264 ? 10.124 -14.463 11.591 1.00 83.56 264 ASP A O 1
ATOM 2156 N N . GLN A 1 265 ? 8.683 -12.938 10.803 1.00 75.31 265 GLN A N 1
ATOM 2157 C CA . GLN A 1 265 ? 8.662 -12.124 12.019 1.00 75.31 265 GLN A CA 1
ATOM 2158 C C . GLN A 1 265 ? 7.658 -12.619 13.059 1.00 75.31 265 GLN A C 1
ATOM 2160 O O . GLN A 1 265 ? 7.707 -12.189 14.211 1.00 75.31 265 GLN A O 1
ATOM 2165 N N . ILE A 1 266 ? 6.737 -13.504 12.673 1.00 69.56 266 ILE A N 1
ATOM 2166 C CA . ILE A 1 266 ? 5.682 -13.968 13.567 1.00 69.56 266 ILE A CA 1
ATOM 2167 C C . ILE A 1 266 ? 5.452 -15.475 13.476 1.00 69.56 266 ILE A C 1
ATOM 2169 O O . ILE A 1 266 ? 5.646 -16.118 12.438 1.00 69.56 266 ILE A O 1
ATOM 2173 N N . ASN A 1 267 ? 4.971 -16.044 14.576 1.00 71.06 267 ASN A N 1
ATOM 2174 C CA . ASN A 1 267 ? 4.527 -17.426 14.636 1.00 71.06 267 ASN A CA 1
ATOM 2175 C C . ASN A 1 267 ? 3.063 -17.469 15.082 1.00 71.06 267 ASN A C 1
ATOM 2177 O O . ASN A 1 267 ? 2.721 -16.874 16.099 1.00 71.06 267 ASN A O 1
ATOM 2181 N N . VAL A 1 268 ? 2.215 -18.164 14.321 1.00 72.06 268 VAL A N 1
ATOM 2182 C CA . VAL A 1 268 ? 0.779 -18.305 14.609 1.00 72.06 268 VAL A CA 1
ATOM 2183 C C . VAL A 1 268 ? 0.522 -19.768 14.911 1.00 72.06 268 VAL A C 1
ATOM 2185 O O . VAL A 1 268 ? 0.875 -20.642 14.114 1.00 72.06 268 VAL A O 1
ATOM 2188 N N . ARG A 1 269 ? -0.090 -20.047 16.062 1.00 74.88 269 ARG A N 1
ATOM 2189 C CA . ARG A 1 269 ? -0.395 -21.417 16.475 1.00 74.88 269 ARG A CA 1
ATOM 2190 C C . ARG A 1 269 ? -1.273 -22.099 15.422 1.00 74.88 269 ARG A C 1
ATOM 2192 O O . ARG A 1 269 ? -2.246 -21.524 14.950 1.00 74.88 269 ARG A O 1
ATOM 2199 N N . GLY A 1 270 ? -0.936 -23.342 15.079 1.00 80.38 270 GLY A N 1
ATOM 2200 C CA . GLY A 1 270 ? -1.693 -24.140 14.109 1.00 80.38 270 GLY A CA 1
ATOM 2201 C C . GLY A 1 270 ? -1.303 -23.921 12.645 1.00 80.38 270 GLY A C 1
ATOM 2202 O O . GLY A 1 270 ? -1.811 -24.637 11.790 1.00 80.38 270 GLY A O 1
ATOM 2203 N N . TYR A 1 271 ? -0.371 -23.009 12.350 1.00 85.06 271 TYR A N 1
ATOM 2204 C CA . TYR A 1 271 ? 0.149 -22.815 10.997 1.00 85.06 271 TYR A CA 1
ATOM 2205 C C . TYR A 1 271 ? 1.622 -23.225 10.884 1.00 85.06 271 TYR A C 1
ATOM 2207 O O . TYR A 1 271 ? 2.414 -22.917 11.778 1.00 85.06 271 TYR A O 1
ATOM 2215 N N . PRO A 1 272 ? 2.030 -23.867 9.775 1.00 85.88 272 PRO A N 1
ATOM 2216 C CA . PRO A 1 272 ? 3.433 -24.162 9.528 1.00 85.88 272 PRO A CA 1
ATOM 2217 C C . PRO A 1 272 ? 4.225 -22.890 9.193 1.00 85.88 272 PRO A C 1
ATOM 2219 O O . PRO A 1 272 ? 3.706 -21.933 8.610 1.00 85.88 272 PRO A O 1
ATOM 2222 N N . SER A 1 273 ? 5.523 -22.902 9.503 1.00 83.75 273 SER A N 1
ATOM 2223 C CA . SER A 1 273 ? 6.448 -21.884 9.004 1.00 83.75 273 SER A CA 1
ATOM 2224 C C . SER A 1 273 ? 6.884 -22.229 7.578 1.00 83.75 273 SER A C 1
ATOM 2226 O O . SER A 1 273 ? 7.674 -23.144 7.359 1.00 83.75 273 SER A O 1
ATOM 2228 N N . VAL A 1 274 ? 6.351 -21.494 6.602 1.00 86.56 274 VAL A N 1
ATOM 2229 C CA . VAL A 1 274 ? 6.629 -21.659 5.167 1.00 86.56 274 VAL A CA 1
ATOM 2230 C C . VAL A 1 274 ? 7.658 -20.627 4.700 1.00 86.56 274 VAL A C 1
ATOM 2232 O O . VAL A 1 274 ? 7.351 -19.441 4.622 1.00 86.56 274 VAL A O 1
ATOM 2235 N N . ARG A 1 275 ? 8.883 -21.059 4.378 1.00 85.50 275 ARG A N 1
ATOM 2236 C CA . ARG A 1 275 ? 9.940 -20.147 3.892 1.00 85.50 275 ARG A CA 1
ATOM 2237 C C . ARG A 1 275 ? 9.647 -19.575 2.503 1.00 85.50 275 ARG A C 1
ATOM 2239 O O . ARG A 1 275 ? 9.983 -18.426 2.246 1.00 85.50 275 ARG A O 1
ATOM 2246 N N . ASP A 1 276 ? 8.951 -20.331 1.660 1.00 89.50 276 ASP A N 1
ATOM 2247 C CA . ASP A 1 276 ? 8.574 -19.919 0.301 1.00 89.50 276 ASP A CA 1
ATOM 2248 C C . ASP A 1 276 ? 7.225 -19.188 0.262 1.00 89.50 276 ASP A C 1
ATOM 2250 O O . ASP A 1 276 ? 6.383 -19.423 -0.606 1.00 89.50 276 ASP A O 1
ATOM 2254 N N . CYS A 1 277 ? 6.998 -18.303 1.234 1.00 92.38 277 CYS A N 1
ATOM 2255 C CA . CYS A 1 277 ? 5.830 -17.433 1.259 1.00 92.38 277 CYS A CA 1
ATOM 2256 C C . CYS A 1 277 ? 6.138 -16.105 0.561 1.00 92.38 277 CYS A C 1
ATOM 2258 O O . CYS A 1 277 ? 7.188 -15.506 0.790 1.00 92.38 277 CYS A O 1
ATOM 2260 N N . LEU A 1 278 ? 5.171 -15.597 -0.204 1.00 93.44 278 LEU A N 1
ATOM 2261 C CA . LEU A 1 278 ? 5.170 -14.263 -0.802 1.00 93.44 278 LEU A CA 1
ATOM 2262 C C . LEU A 1 278 ? 5.639 -13.176 0.170 1.00 93.44 278 LEU A C 1
ATOM 2264 O O . LEU A 1 278 ? 6.414 -12.307 -0.204 1.00 93.44 278 LEU A O 1
ATOM 2268 N N . THR A 1 279 ? 5.183 -13.241 1.419 1.00 90.12 279 THR A N 1
ATOM 2269 C CA . THR A 1 279 ? 5.368 -12.204 2.446 1.00 90.12 279 THR A CA 1
ATOM 2270 C C . THR A 1 279 ? 6.601 -12.441 3.321 1.00 90.12 279 THR A C 1
ATOM 2272 O O . THR A 1 279 ? 6.778 -11.793 4.349 1.00 90.12 279 THR A O 1
ATOM 2275 N N . PHE A 1 280 ? 7.464 -13.389 2.951 1.00 90.12 280 PHE A N 1
ATOM 2276 C CA . PHE A 1 280 ? 8.792 -13.523 3.547 1.00 90.12 280 PHE A CA 1
ATOM 2277 C C . PHE A 1 280 ? 9.638 -12.295 3.181 1.00 90.12 280 PHE A C 1
ATOM 2279 O O . PHE A 1 280 ? 9.553 -11.838 2.042 1.00 90.12 280 PHE A O 1
ATOM 2286 N N . HIS A 1 281 ? 10.483 -11.779 4.084 1.00 84.25 281 HIS A N 1
ATOM 2287 C CA . HIS A 1 281 ? 11.211 -10.506 3.874 1.00 84.25 281 HIS A CA 1
ATOM 2288 C C . HIS A 1 281 ? 12.059 -10.435 2.585 1.00 84.25 281 HIS A C 1
ATOM 2290 O O . HIS A 1 281 ? 12.444 -9.359 2.144 1.00 84.25 281 HIS A O 1
ATOM 2296 N N . ARG A 1 282 ? 12.383 -11.583 1.974 1.00 84.12 282 ARG A N 1
ATOM 2297 C CA . ARG A 1 282 ? 13.150 -11.678 0.718 1.00 84.12 282 ARG A CA 1
ATOM 2298 C C . ARG A 1 282 ? 12.292 -11.722 -0.547 1.00 84.12 282 ARG A C 1
ATOM 2300 O O . ARG A 1 282 ? 12.863 -11.857 -1.624 1.00 84.12 282 ARG A O 1
ATOM 2307 N N . CYS A 1 283 ? 10.963 -11.659 -0.441 1.00 83.31 283 CYS A N 1
ATOM 2308 C CA . CYS A 1 283 ? 10.045 -11.704 -1.588 1.00 83.31 283 CYS A CA 1
ATOM 2309 C C . CYS A 1 283 ? 10.316 -12.890 -2.548 1.00 83.31 283 CYS A C 1
ATOM 2311 O O . CYS A 1 283 ? 10.292 -12.739 -3.773 1.00 83.31 283 CYS A O 1
ATOM 2313 N N . SER A 1 284 ? 10.643 -14.071 -2.010 1.00 79.75 284 SER A N 1
ATOM 2314 C CA . SER A 1 284 ? 11.200 -15.196 -2.783 1.00 79.75 284 SER A CA 1
ATOM 2315 C C . SER A 1 284 ? 10.180 -15.977 -3.618 1.00 79.75 284 SER A C 1
ATOM 2317 O O . SER A 1 284 ? 10.575 -16.816 -4.423 1.00 79.75 284 SER A O 1
ATOM 2319 N N . SER A 1 285 ? 8.883 -15.721 -3.448 1.00 89.00 285 SER A N 1
ATOM 2320 C CA . SER A 1 285 ? 7.799 -16.520 -4.025 1.00 89.00 285 SER A CA 1
ATOM 2321 C C . SER A 1 285 ? 6.635 -15.638 -4.477 1.00 89.00 285 SER A C 1
ATOM 2323 O O . SER A 1 285 ? 6.406 -14.573 -3.912 1.00 89.00 285 SER A O 1
ATOM 2325 N N . LEU A 1 286 ? 5.868 -16.094 -5.471 1.00 91.56 286 LEU A N 1
ATOM 2326 C CA . LEU A 1 286 ? 4.565 -15.507 -5.828 1.00 91.56 286 LEU A CA 1
ATOM 2327 C C . LEU A 1 286 ? 3.415 -16.083 -4.996 1.00 91.56 286 LEU A C 1
ATOM 2329 O O . LEU A 1 286 ? 2.293 -15.583 -5.072 1.00 91.56 286 LEU A O 1
ATOM 2333 N N . ILE A 1 287 ? 3.665 -17.149 -4.238 1.00 91.62 287 ILE A N 1
ATOM 2334 C CA . ILE A 1 287 ? 2.633 -17.922 -3.553 1.00 91.62 287 ILE A CA 1
ATOM 2335 C C . ILE A 1 287 ? 2.464 -17.378 -2.140 1.00 91.62 287 ILE A C 1
ATOM 2337 O O . ILE A 1 287 ? 3.387 -17.425 -1.327 1.00 91.62 287 ILE A O 1
ATOM 2341 N N . ILE A 1 288 ? 1.270 -16.887 -1.819 1.00 93.00 288 ILE A N 1
ATOM 2342 C CA . ILE A 1 288 ? 0.918 -16.556 -0.440 1.00 93.00 288 ILE A CA 1
ATOM 2343 C C . ILE A 1 288 ? 0.597 -17.843 0.328 1.00 93.00 288 ILE A C 1
ATOM 2345 O O . ILE A 1 288 ? -0.220 -18.653 -0.105 1.00 93.00 288 ILE A O 1
ATOM 2349 N N . CYS A 1 289 ? 1.250 -18.066 1.471 1.00 92.81 289 CYS A N 1
ATOM 2350 C CA . CYS A 1 289 ? 0.926 -19.224 2.301 1.00 92.81 289 CYS A CA 1
ATOM 2351 C C . CYS A 1 289 ? -0.432 -19.040 2.996 1.00 92.81 289 CYS A C 1
ATOM 2353 O O . CYS A 1 289 ? -0.863 -17.911 3.249 1.00 92.81 289 CYS A O 1
ATOM 2355 N N . GLN A 1 290 ? -1.067 -20.151 3.380 1.00 92.06 290 GLN A N 1
ATOM 2356 C CA . GLN A 1 290 ? -2.383 -20.151 4.031 1.00 92.06 290 GLN A CA 1
ATOM 2357 C C . GLN A 1 290 ? -2.448 -19.199 5.237 1.00 92.06 290 GLN A C 1
ATOM 2359 O O . GLN A 1 290 ? -3.395 -18.436 5.379 1.00 92.06 290 GLN A O 1
ATOM 2364 N N . ARG A 1 291 ? -1.391 -19.161 6.055 1.00 89.31 291 ARG A N 1
ATOM 2365 C CA . ARG A 1 291 ? -1.305 -18.289 7.233 1.00 89.31 291 ARG A CA 1
ATOM 2366 C C . ARG A 1 291 ? -1.429 -16.806 6.888 1.00 89.31 291 ARG A C 1
ATOM 2368 O O . ARG A 1 291 ? -2.194 -16.086 7.518 1.00 89.31 291 ARG A O 1
ATOM 2375 N N . CYS A 1 292 ? -0.655 -16.344 5.907 1.00 89.62 292 CYS A N 1
ATOM 2376 C CA . CYS A 1 292 ? -0.658 -14.943 5.486 1.00 89.62 292 CYS A CA 1
ATOM 2377 C C . CYS A 1 292 ? -1.908 -14.593 4.674 1.00 89.62 292 CYS A C 1
ATOM 2379 O O . CYS A 1 292 ? -2.342 -13.445 4.688 1.00 89.62 292 CYS A O 1
ATOM 2381 N N . ARG A 1 293 ? -2.515 -15.578 4.008 1.00 93.50 293 ARG A N 1
ATOM 2382 C CA . ARG A 1 293 ? -3.818 -15.422 3.368 1.00 93.50 293 ARG A CA 1
ATOM 2383 C C . ARG A 1 293 ? -4.915 -15.185 4.407 1.00 93.50 293 ARG A C 1
ATOM 2385 O O . ARG A 1 293 ? -5.611 -14.178 4.330 1.00 93.50 293 ARG A O 1
ATOM 2392 N N . ASP A 1 294 ? -5.032 -16.066 5.398 1.00 90.81 294 ASP A N 1
ATOM 2393 C CA . ASP A 1 294 ? -6.093 -16.005 6.413 1.00 90.81 294 ASP A CA 1
ATOM 2394 C C . ASP A 1 294 ? -5.968 -14.774 7.307 1.00 90.81 294 ASP A C 1
ATOM 2396 O O . ASP A 1 294 ? -6.968 -14.171 7.675 1.00 90.81 294 ASP A O 1
ATOM 2400 N N . ALA A 1 295 ? -4.737 -14.353 7.581 1.00 86.06 295 ALA A N 1
ATOM 2401 C CA . ALA A 1 295 ? -4.395 -13.070 8.176 1.00 86.06 295 ALA A CA 1
ATOM 2402 C C . ALA A 1 295 ? -5.062 -11.866 7.482 1.00 86.06 295 ALA A C 1
ATOM 2404 O O . ALA A 1 295 ? -5.765 -11.077 8.115 1.00 86.06 295 ALA A O 1
ATOM 2405 N N . ILE A 1 296 ? -4.847 -11.734 6.170 1.00 90.88 296 ILE A N 1
ATOM 2406 C CA . ILE A 1 296 ? -5.384 -10.629 5.368 1.00 90.88 296 ILE A CA 1
ATOM 2407 C C . ILE A 1 296 ? -6.905 -10.757 5.234 1.00 90.88 296 ILE A C 1
ATOM 2409 O O . ILE A 1 296 ? -7.626 -9.770 5.352 1.00 90.88 296 ILE A O 1
ATOM 2413 N N . VAL A 1 297 ? -7.421 -11.971 5.033 1.00 93.69 297 VAL A N 1
ATOM 2414 C CA . VAL A 1 297 ? -8.871 -12.207 4.966 1.00 93.69 297 VAL A CA 1
ATOM 2415 C C . VAL A 1 297 ? -9.543 -11.810 6.283 1.00 93.69 297 VAL A C 1
ATOM 2417 O O . VAL A 1 297 ? -10.495 -11.035 6.261 1.00 93.69 297 VAL A O 1
ATOM 2420 N N . ALA A 1 298 ? -9.013 -12.250 7.426 1.00 86.94 298 ALA A N 1
ATOM 2421 C CA . ALA A 1 298 ? -9.518 -11.891 8.748 1.00 86.94 298 ALA A CA 1
ATOM 2422 C C . ALA A 1 298 ? -9.484 -10.378 8.996 1.00 86.94 298 ALA A C 1
ATOM 2424 O O . ALA A 1 298 ? -10.440 -9.825 9.542 1.00 86.94 298 ALA A O 1
ATOM 2425 N N . PHE A 1 299 ? -8.414 -9.702 8.562 1.00 88.12 299 PHE A N 1
ATOM 2426 C CA . PHE A 1 299 ? -8.331 -8.244 8.572 1.00 88.12 299 PHE A CA 1
ATOM 2427 C C . PHE A 1 299 ? -9.537 -7.620 7.847 1.00 88.12 299 PHE A C 1
ATOM 2429 O O . PHE A 1 299 ? -10.279 -6.844 8.451 1.00 88.12 299 PHE A O 1
ATOM 2436 N N . TRP A 1 300 ? -9.790 -8.002 6.591 1.00 93.00 300 TRP A N 1
ATOM 2437 C CA . TRP A 1 300 ? -10.861 -7.410 5.779 1.00 93.00 300 TRP A CA 1
ATOM 2438 C C . TRP A 1 300 ? -12.263 -7.811 6.233 1.00 93.00 300 TRP A C 1
ATOM 2440 O O . TRP A 1 300 ? -13.176 -6.991 6.160 1.00 93.00 300 TRP A O 1
ATOM 2450 N N . GLU A 1 301 ? -12.448 -9.027 6.747 1.00 92.44 301 GLU A N 1
ATOM 2451 C CA . GLU A 1 301 ? -13.695 -9.421 7.409 1.00 92.44 301 GLU A CA 1
ATOM 2452 C C . GLU A 1 301 ? -13.968 -8.552 8.637 1.00 92.44 301 GLU A C 1
ATOM 2454 O O . GLU A 1 301 ? -15.091 -8.083 8.819 1.00 92.44 301 GLU A O 1
ATOM 2459 N N . GLY A 1 302 ? -12.937 -8.287 9.445 1.00 84.38 302 GLY A N 1
ATOM 2460 C CA . GLY A 1 302 ? -13.025 -7.379 10.582 1.00 84.38 302 GLY A CA 1
ATOM 2461 C C . GLY A 1 302 ? -13.439 -5.976 10.141 1.00 84.38 302 GLY A C 1
ATOM 2462 O O . GLY A 1 302 ? -14.451 -5.461 10.611 1.00 84.38 302 GLY A O 1
ATOM 2463 N N . ILE A 1 303 ? -12.722 -5.375 9.185 1.00 87.06 303 ILE A N 1
ATOM 2464 C CA . ILE A 1 303 ? -13.068 -4.047 8.648 1.00 87.06 303 ILE A CA 1
ATOM 2465 C C . ILE A 1 303 ? -14.503 -4.024 8.092 1.00 87.06 303 ILE A C 1
ATOM 2467 O O . ILE A 1 303 ? -15.256 -3.089 8.379 1.00 87.06 303 ILE A O 1
ATOM 2471 N N . GLN A 1 304 ? -14.914 -5.048 7.339 1.00 92.56 304 GLN A N 1
ATOM 2472 C CA . GLN A 1 304 ? -16.268 -5.172 6.792 1.00 92.56 304 GLN A CA 1
ATOM 2473 C C . GLN A 1 304 ? -17.333 -5.202 7.894 1.00 92.56 304 GLN A C 1
ATOM 2475 O O . GLN A 1 304 ? -18.314 -4.467 7.812 1.00 92.56 304 GLN A O 1
ATOM 2480 N N . GLU A 1 305 ? -17.144 -6.010 8.940 1.00 87.44 305 GLU A N 1
ATOM 2481 C CA . GLU A 1 305 ? -18.073 -6.080 10.074 1.00 87.44 305 GLU A CA 1
ATOM 2482 C C . GLU A 1 305 ? -18.108 -4.775 10.878 1.00 87.44 305 GLU A C 1
ATOM 2484 O O . GLU A 1 305 ? -19.175 -4.342 11.308 1.00 87.44 305 GLU A O 1
ATOM 2489 N N . GLY A 1 306 ? -16.955 -4.127 11.066 1.00 75.12 306 GLY A N 1
ATOM 2490 C CA . GLY A 1 306 ? -16.844 -2.880 11.825 1.00 75.12 306 GLY A CA 1
ATOM 2491 C C . GLY A 1 306 ? -17.451 -1.666 11.117 1.00 75.12 306 GLY A C 1
ATOM 2492 O O . GLY A 1 306 ? -17.973 -0.764 11.773 1.00 75.12 306 GLY A O 1
ATOM 2493 N N . THR A 1 307 ? -17.390 -1.636 9.784 1.00 81.69 307 THR A N 1
ATOM 2494 C CA . THR A 1 307 ? -17.849 -0.500 8.964 1.00 81.69 307 THR A CA 1
ATOM 2495 C C . THR A 1 307 ? -19.195 -0.737 8.278 1.00 81.69 307 THR A C 1
ATOM 2497 O O . THR A 1 307 ? -19.827 0.219 7.834 1.00 81.69 307 THR A O 1
ATOM 2500 N N . GLY A 1 308 ? -19.624 -1.995 8.140 1.00 87.75 308 GLY A N 1
ATOM 2501 C CA . GLY A 1 308 ? -20.768 -2.394 7.316 1.00 87.75 308 GLY A CA 1
ATOM 2502 C C . GLY A 1 308 ? -20.520 -2.300 5.802 1.00 87.75 308 GLY A C 1
ATOM 2503 O O . GLY A 1 308 ? -21.430 -2.575 5.018 1.00 87.75 308 GLY A O 1
ATOM 2504 N N . LYS A 1 309 ? -19.314 -1.914 5.358 1.00 90.62 309 LYS A N 1
ATOM 2505 C CA . LYS A 1 309 ? -18.961 -1.799 3.935 1.00 90.62 309 LYS A CA 1
ATOM 2506 C C . LYS A 1 309 ? -18.434 -3.123 3.396 1.00 90.62 309 LYS A C 1
ATOM 2508 O O . LYS A 1 309 ? -17.614 -3.779 4.022 1.00 90.62 309 LYS A O 1
ATOM 2513 N N . ARG A 1 310 ? -18.879 -3.503 2.196 1.00 94.12 310 ARG A N 1
ATOM 2514 C CA . ARG A 1 310 ? -18.462 -4.751 1.543 1.00 94.12 310 ARG A CA 1
ATOM 2515 C C . ARG A 1 310 ? -17.117 -4.592 0.829 1.00 94.12 310 ARG A C 1
ATOM 2517 O O . ARG A 1 310 ? -17.028 -3.802 -0.114 1.00 94.12 310 ARG A O 1
ATOM 2524 N N . PHE A 1 311 ? -16.148 -5.433 1.190 1.00 95.25 311 PHE A N 1
ATOM 2525 C CA . PHE A 1 311 ? -14.812 -5.469 0.575 1.00 95.25 311 PHE A CA 1
ATOM 2526 C C . PHE A 1 311 ? -14.547 -6.719 -0.260 1.00 95.25 311 PHE A C 1
ATOM 2528 O O . PHE A 1 311 ? -13.667 -6.693 -1.110 1.00 95.25 311 PHE A O 1
ATOM 2535 N N . PHE A 1 312 ? -15.320 -7.790 -0.086 1.00 96.56 312 PHE A N 1
ATOM 2536 C CA . PHE A 1 312 ? -15.181 -9.002 -0.895 1.00 96.56 312 PHE A CA 1
ATOM 2537 C C . PHE A 1 312 ? -16.073 -8.966 -2.139 1.00 96.56 312 PHE A C 1
ATOM 2539 O O . PHE A 1 312 ? -17.199 -8.448 -2.110 1.00 96.56 312 PHE A O 1
ATOM 2546 N N . LYS A 1 313 ? -15.590 -9.540 -3.245 1.0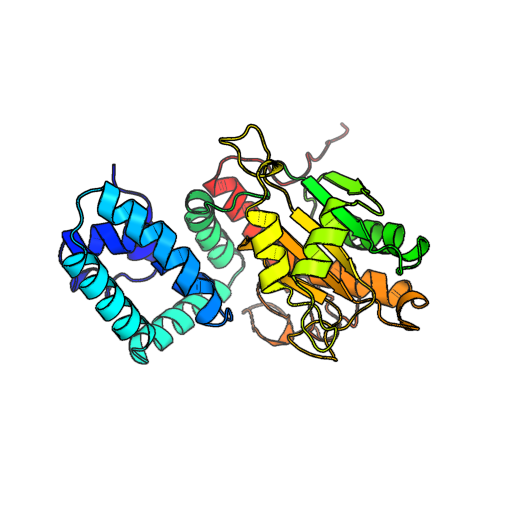0 94.06 313 LYS A N 1
ATOM 2547 C CA . LYS A 1 313 ? -16.328 -9.666 -4.510 1.00 94.06 313 LYS A CA 1
ATOM 2548 C C . LYS A 1 313 ? -17.608 -10.478 -4.309 1.00 94.06 313 LYS A C 1
ATOM 2550 O O . LYS A 1 313 ? -17.665 -11.394 -3.492 1.00 94.06 313 LYS A O 1
ATOM 2555 N N . ARG A 1 314 ? -18.663 -10.157 -5.069 1.00 83.75 314 ARG A N 1
ATOM 2556 C CA . ARG A 1 314 ? -19.876 -10.988 -5.065 1.00 83.75 314 ARG A CA 1
ATOM 2557 C C . ARG A 1 314 ? -19.553 -12.312 -5.743 1.00 83.75 314 ARG A C 1
ATOM 2559 O O . ARG A 1 314 ? -19.190 -12.316 -6.917 1.00 83.75 314 ARG A O 1
ATOM 2566 N N . ILE A 1 315 ? -19.764 -13.416 -5.038 1.00 74.69 315 ILE A N 1
ATOM 2567 C CA . ILE A 1 315 ? -19.820 -14.729 -5.675 1.00 74.69 315 ILE A CA 1
ATOM 2568 C C . ILE A 1 315 ? -21.093 -14.733 -6.524 1.00 74.69 315 ILE A C 1
ATOM 2570 O O . ILE A 1 315 ? -22.206 -14.743 -5.997 1.00 74.69 315 ILE A O 1
ATOM 2574 N N . ARG A 1 316 ? -20.948 -14.657 -7.851 1.00 51.41 316 ARG A N 1
ATOM 2575 C CA . ARG A 1 316 ? -22.059 -14.974 -8.749 1.00 51.41 316 ARG A CA 1
ATOM 2576 C C . ARG A 1 316 ? -22.235 -16.485 -8.700 1.00 51.41 316 ARG A C 1
ATOM 2578 O O . ARG A 1 316 ? -21.485 -17.208 -9.344 1.00 51.41 316 ARG A O 1
ATOM 2585 N N . ILE A 1 317 ? -23.205 -16.952 -7.921 1.00 45.56 317 ILE A N 1
ATOM 2586 C CA . ILE A 1 317 ? -23.709 -18.314 -8.074 1.00 45.56 317 ILE A CA 1
ATOM 2587 C C . ILE A 1 317 ? -24.470 -18.308 -9.400 1.00 45.56 317 ILE A C 1
ATOM 2589 O O . ILE A 1 317 ? -25.593 -17.809 -9.469 1.00 45.56 317 ILE A O 1
ATOM 2593 N N . ILE A 1 318 ? -23.816 -18.760 -10.470 1.00 43.94 318 ILE A N 1
ATOM 2594 C CA . ILE A 1 318 ? -24.510 -19.092 -11.712 1.00 43.94 318 ILE A CA 1
ATOM 2595 C C . ILE A 1 318 ? -25.291 -20.365 -11.383 1.00 43.94 318 ILE A C 1
ATOM 2597 O O . ILE A 1 318 ? -24.685 -21.401 -11.116 1.00 43.94 318 ILE A O 1
ATOM 2601 N N . LYS A 1 319 ? -26.611 -20.223 -11.262 1.00 36.66 319 LYS A N 1
ATOM 2602 C CA . LYS A 1 319 ? -27.533 -21.357 -11.217 1.00 36.66 319 LYS A CA 1
ATOM 2603 C C . LYS A 1 319 ? -27.669 -21.951 -12.608 1.00 36.66 319 LYS A C 1
ATOM 2605 O O . LYS A 1 319 ? -27.660 -21.150 -13.569 1.00 36.66 319 LYS A O 1
#

Foldseek 3Di:
DDDQLLVVCCVLPVPVVVPDDPVLSVVCSVAVLVVLLVVVDDDPVLVVVVLVVVCVVVVVVVNDPVNSVVSVVVSVVLSPPVVNVVSSVVVVQVCQQDLQSLLQNLLSCLLVAPLCLCQVQEEEEEEAPPADPVLRVLLVVLLVVLCVVLQWDHDYHYPYHDPVLNVLQVVQQDPVRAGAQSSSLVVVLPDLLCDVVSVHNRHAYEYEYQHHHPVDNPDQKDEDLSSSYIYGHCHDCSSVVSVLSSLNSNQNSLCNLPPVAALVVGDHPPDDRDCQASRHPVSNHSHHDPSSSSSSSSSQSSSCNNPVRDTGHDDPPPD

Mean predicted aligned error: 12.14 Å

Solvent-accessible surface area (backbone atoms only — not comparable to full-atom values): 17385 Å² total; per-residue (Å²): 143,84,62,67,47,58,51,52,43,52,71,76,37,57,72,62,56,78,78,48,54,72,72,55,48,60,55,59,46,70,56,66,56,60,47,66,69,67,47,85,78,68,61,77,72,73,50,56,61,60,48,49,60,47,51,54,53,39,45,76,70,70,47,51,71,69,58,53,52,52,48,50,52,50,48,52,53,49,67,66,30,66,67,54,46,48,50,51,51,48,49,52,56,57,36,46,40,42,46,66,45,35,15,56,48,25,24,57,46,40,57,63,52,83,58,60,18,65,78,71,25,37,37,39,37,37,38,40,86,87,40,65,76,75,51,55,62,39,34,51,49,20,39,48,51,51,34,59,78,70,40,44,55,62,48,79,43,83,58,46,67,47,74,67,60,54,51,44,50,58,75,20,38,44,98,87,58,26,34,34,61,72,55,32,29,50,54,59,54,67,34,58,68,31,33,61,95,68,77,23,56,44,36,26,45,35,42,35,36,62,39,45,39,60,94,34,87,82,48,51,58,53,57,40,53,78,44,27,22,36,39,36,38,40,42,76,73,48,60,74,39,58,68,60,46,21,21,47,33,33,29,45,39,45,32,54,54,67,37,90,65,40,51,84,78,60,79,39,71,96,52,82,91,65,80,68,14,14,47,23,89,76,37,78,22,85,45,70,40,70,63,65,46,44,44,30,49,21,35,51,52,8,31,23,69,32,60,73,49,87,50,62,53,82,81,78,80,81,126